Protein AF-0000000068489846 (afdb_homodimer)

Radius of gyration: 24.61 Å; Cα contacts (8 Å, |Δi|>4): 362; chains: 2; bounding box: 77×74×73 Å

InterPro domains:
  IPR007527 Zinc finger, SWIM-type [PF04434] (78-114)
  IPR007527 Zinc finger, SWIM-type [PS50966] (78-116)

Sequence (284 aa):
GVWRHGWRLAGGHAAVCGGGASERDGRGGAGGGAKLKFVFGSSAIQALDLVDRQSITLISSPSGRRVYQVLGSSGKTYTCLASCHYCSCPAFAFSVLRKSDSLLCKHLLAVYLSQVMRTCQQLSVSDKQLTDILLTEKKEEAGVWRHGWRLAGGHAAVCGGGASERDGRGGAGGGAKLKFVFGSSAIQALDLVDRQSITLISSPSGRRVYQVLGSSGKTYTCLASCHYCSCPAFAFSVLRKSDSLLCKHLLAVYLSQVMRTCQQLSVSDKQLTDILLTEKKEEA

Nearest PDB structures (foldseek):
  5wi2-assembly2_B  TM=4.762E-01  e=5.367E+00  Homo sapiens
  7e9u-assembly2_B  TM=6.153E-01  e=6.358E+00  Arabidopsis thaliana
  7e9x-assembly1_A  TM=3.946E-01  e=6.767E+00  Arabidopsis thaliana

Structure (mmCIF, N/CA/C/O backbone):
data_AF-0000000068489846-model_v1
#
loop_
_entity.id
_entity.type
_entity.pdbx_description
1 polymer 'Zinc finger SWIM-type containing 7'
#
loop_
_atom_site.group_PDB
_atom_site.id
_atom_site.type_symbol
_atom_site.label_atom_id
_atom_site.label_alt_id
_atom_site.label_comp_id
_atom_site.label_asym_id
_atom_site.label_entity_id
_atom_site.label_seq_id
_atom_site.pdbx_PDB_ins_code
_atom_site.Cartn_x
_atom_site.Cartn_y
_atom_site.Cartn_z
_atom_site.occupancy
_atom_site.B_iso_or_equiv
_atom_site.auth_seq_id
_atom_site.auth_comp_id
_atom_site.auth_asym_id
_atom_site.auth_atom_id
_atom_site.pdbx_PDB_model_num
ATOM 1 N N . GLY A 1 1 ? -6.148 -20.672 -39.594 1 17.22 1 GLY A N 1
ATOM 2 C CA . GLY A 1 1 ? -5.402 -21.75 -38.969 1 17.22 1 GLY A CA 1
ATOM 3 C C . GLY A 1 1 ? -5.648 -21.875 -37.5 1 17.22 1 GLY A C 1
ATOM 4 O O . GLY A 1 1 ? -6.277 -21 -36.875 1 17.22 1 GLY A O 1
ATOM 5 N N . VAL A 1 2 ? -5 -22.75 -36.562 1 18.42 2 VAL A N 1
ATOM 6 C CA . VAL A 1 2 ? -5.473 -23.547 -35.438 1 18.42 2 VAL A CA 1
ATOM 7 C C . VAL A 1 2 ? -5.68 -22.656 -34.219 1 18.42 2 VAL A C 1
ATOM 9 O O . VAL A 1 2 ? -4.84 -22.625 -33.312 1 18.42 2 VAL A O 1
ATOM 12 N N . TRP A 1 3 ? -6.211 -21.453 -34.219 1 17.41 3 TRP A N 1
ATOM 13 C CA . TRP A 1 3 ? -6.195 -20.422 -33.156 1 17.41 3 TRP A CA 1
ATOM 14 C C . TRP A 1 3 ? -7.062 -20.844 -31.984 1 17.41 3 TRP A C 1
ATOM 16 O O . TRP A 1 3 ? -7.441 -20 -31.156 1 17.41 3 TRP A O 1
ATOM 26 N N . ARG A 1 4 ? -7.914 -22.125 -31.969 1 18.52 4 ARG A N 1
ATOM 27 C CA . ARG A 1 4 ? -9.102 -22.625 -31.266 1 18.52 4 ARG A CA 1
ATOM 28 C C . ARG A 1 4 ? -8.805 -22.875 -29.781 1 18.52 4 ARG A C 1
ATOM 30 O O . ARG A 1 4 ? -9.68 -23.297 -29.031 1 18.52 4 ARG A O 1
ATOM 37 N N . HIS A 1 5 ? -7.672 -23.188 -29.438 1 20.94 5 HIS A N 1
ATOM 38 C CA . HIS A 1 5 ? -7.793 -24.125 -28.328 1 20.94 5 HIS A CA 1
ATOM 39 C C . HIS A 1 5 ? -8.609 -23.531 -27.188 1 20.94 5 HIS A C 1
ATOM 41 O O . HIS A 1 5 ? -8.523 -22.328 -26.922 1 20.94 5 HIS A O 1
ATOM 47 N N . GLY A 1 6 ? -9.711 -24.156 -26.656 1 20.06 6 GLY A N 1
ATOM 48 C CA . GLY A 1 6 ? -10.844 -24.219 -25.734 1 20.06 6 GLY A CA 1
ATOM 49 C C . GLY A 1 6 ? -10.469 -23.938 -24.297 1 20.06 6 GLY A C 1
ATOM 50 O O . GLY A 1 6 ? -9.469 -24.453 -23.797 1 20.06 6 GLY A O 1
ATOM 51 N N . TRP A 1 7 ? -10.93 -22.734 -23.703 1 21.31 7 TRP A N 1
ATOM 52 C CA . TRP A 1 7 ? -10.945 -22.281 -22.312 1 21.31 7 TRP A CA 1
ATOM 53 C C . TRP A 1 7 ? -11.719 -23.266 -21.438 1 21.31 7 TRP A C 1
ATOM 55 O O . TRP A 1 7 ? -12.945 -23.359 -21.531 1 21.31 7 TRP A O 1
ATOM 65 N N . ARG A 1 8 ? -11.648 -24.625 -21.5 1 22.88 8 ARG A N 1
ATOM 66 C CA . ARG A 1 8 ? -12.477 -25.656 -20.891 1 22.88 8 ARG A CA 1
ATOM 67 C C . ARG A 1 8 ? -12.844 -25.281 -19.453 1 22.88 8 ARG A C 1
ATOM 69 O O . ARG A 1 8 ? -14.023 -25.297 -19.094 1 22.88 8 ARG A O 1
ATOM 76 N N . LEU A 1 9 ? -12.938 -26.219 -18.484 1 21.61 9 LEU A N 1
ATOM 77 C CA . LEU A 1 9 ? -13.477 -26.391 -17.141 1 21.61 9 LEU A CA 1
ATOM 78 C C . LEU A 1 9 ? -13.156 -25.188 -16.266 1 21.61 9 LEU A C 1
ATOM 80 O O . LEU A 1 9 ? -12.008 -25.016 -15.852 1 21.61 9 LEU A O 1
ATOM 84 N N . ALA A 1 10 ? -13.805 -24.016 -16.547 1 23.36 10 ALA A N 1
ATOM 85 C CA . ALA A 1 10 ? -14.555 -22.906 -15.977 1 23.36 10 ALA A CA 1
ATOM 86 C C . ALA A 1 10 ? -15.555 -23.391 -14.938 1 23.36 10 ALA A C 1
ATOM 88 O O . ALA A 1 10 ? -16.188 -24.422 -15.117 1 23.36 10 ALA A O 1
ATOM 89 N N . GLY A 1 11 ? -15.477 -22.781 -13.719 1 19.97 11 GLY A N 1
ATOM 90 C CA . GLY A 1 11 ? -16.266 -22.844 -12.5 1 19.97 11 GLY A CA 1
ATOM 91 C C . GLY A 1 11 ? -17.75 -22.781 -12.742 1 19.97 11 GLY A C 1
ATOM 92 O O . GLY A 1 11 ? -18.203 -22.375 -13.82 1 19.97 11 GLY A O 1
ATOM 93 N N . GLY A 1 12 ? -18.625 -23.203 -11.711 1 17.89 12 GLY A N 1
ATOM 94 C CA . GLY A 1 12 ? -19.938 -23.703 -11.344 1 17.89 12 GLY A CA 1
ATOM 95 C C . GLY A 1 12 ? -21.047 -22.672 -11.477 1 17.89 12 GLY A C 1
ATOM 96 O O . GLY A 1 12 ? -20.812 -21.469 -11.266 1 17.89 12 GLY A O 1
ATOM 97 N N . HIS A 1 13 ? -22.219 -22.906 -12.086 1 20.81 13 HIS A N 1
ATOM 98 C CA . HIS A 1 13 ? -23.438 -22.344 -12.656 1 20.81 13 HIS A CA 1
ATOM 99 C C . HIS A 1 13 ? -24.422 -21.938 -11.57 1 20.81 13 HIS A C 1
ATOM 101 O O . HIS A 1 13 ? -25.578 -21.625 -11.867 1 20.81 13 HIS A O 1
ATOM 107 N N . ALA A 1 14 ? -24.203 -21.828 -10.258 1 19.05 14 ALA A N 1
ATOM 108 C CA . ALA A 1 14 ? -25.516 -21.812 -9.609 1 19.05 14 ALA A CA 1
ATOM 109 C C . ALA A 1 14 ? -26.391 -20.703 -10.164 1 19.05 14 ALA A C 1
ATOM 111 O O . ALA A 1 14 ? -25.891 -19.625 -10.516 1 19.05 14 ALA A O 1
ATOM 112 N N . ALA A 1 15 ? -27.703 -20.953 -10.438 1 20.2 15 ALA A N 1
ATOM 113 C CA . ALA A 1 15 ? -28.938 -20.562 -11.117 1 20.2 15 ALA A CA 1
ATOM 114 C C . ALA A 1 15 ? -29.453 -19.234 -10.578 1 20.2 15 ALA A C 1
ATOM 116 O O . ALA A 1 15 ? -29.188 -18.875 -9.43 1 20.2 15 ALA A O 1
ATOM 117 N N . VAL A 1 16 ? -30.203 -18.469 -11.516 1 20.52 16 VAL A N 1
ATOM 118 C CA . VAL A 1 16 ? -30.922 -17.234 -11.82 1 20.52 16 VAL A CA 1
ATOM 119 C C . VAL A 1 16 ? -32.156 -17.125 -10.938 1 20.52 16 VAL A C 1
ATOM 121 O O . VAL A 1 16 ? -32.938 -18.078 -10.82 1 20.52 16 VAL A O 1
ATOM 124 N N . CYS A 1 17 ? -32.25 -16.234 -9.953 1 18.19 17 CYS A N 1
ATOM 125 C CA . CYS A 1 17 ? -33.375 -15.516 -9.375 1 18.19 17 CYS A CA 1
ATOM 126 C C . CYS A 1 17 ? -34.344 -15.062 -10.453 1 18.19 17 CYS A C 1
ATOM 128 O O . CYS A 1 17 ? -33.969 -14.992 -11.633 1 18.19 17 CYS A O 1
ATOM 130 N N . GLY A 1 18 ? -35.75 -15.164 -10.305 1 20.16 18 GLY A N 1
ATOM 131 C CA . GLY A 1 18 ? -37 -14.992 -11.062 1 20.16 18 GLY A CA 1
ATOM 132 C C . GLY A 1 18 ? -37.094 -13.633 -11.727 1 20.16 18 GLY A C 1
ATOM 133 O O . GLY A 1 18 ? -38.094 -12.93 -11.547 1 20.16 18 GLY A O 1
ATOM 134 N N . GLY A 1 19 ? -36.125 -13.078 -12.461 1 19.95 19 GLY A N 1
ATOM 135 C CA . GLY A 1 19 ? -36.5 -11.859 -13.172 1 19.95 19 GLY A CA 1
ATOM 136 C C . GLY A 1 19 ? -37.531 -12.086 -14.258 1 19.95 19 GLY A C 1
ATOM 137 O O . GLY A 1 19 ? -37.656 -13.203 -14.766 1 19.95 19 GLY A O 1
ATOM 138 N N . GLY A 1 20 ? -38.875 -11.562 -14.172 1 20.75 20 GLY A N 1
ATOM 139 C CA . GLY A 1 20 ? -39.844 -11.164 -15.188 1 20.75 20 GLY A CA 1
ATOM 140 C C . GLY A 1 20 ? -39.188 -10.602 -16.438 1 20.75 20 GLY A C 1
ATOM 141 O O . GLY A 1 20 ? -38.062 -10.109 -16.391 1 20.75 20 GLY A O 1
ATOM 142 N N . ALA A 1 21 ? -39.5 -11.062 -17.688 1 23.72 21 ALA A N 1
ATOM 143 C CA . ALA A 1 21 ? -39.031 -11.055 -19.078 1 23.72 21 ALA A CA 1
ATOM 144 C C . ALA A 1 21 ? -39.094 -9.648 -19.656 1 23.72 21 ALA A C 1
ATOM 146 O O . ALA A 1 21 ? -38.938 -9.461 -20.875 1 23.72 21 ALA A O 1
ATOM 147 N N . SER A 1 22 ? -39.25 -8.578 -18.938 1 22.98 22 SER A N 1
ATOM 148 C CA . SER A 1 22 ? -39.562 -7.465 -19.828 1 22.98 22 SER A CA 1
ATOM 149 C C . SER A 1 22 ? -38.531 -7.332 -20.922 1 22.98 22 SER A C 1
ATOM 151 O O . SER A 1 22 ? -37.375 -7.793 -20.766 1 22.98 22 SER A O 1
ATOM 153 N N . GLU A 1 23 ? -38.906 -7.078 -22.328 1 27.48 23 GLU A N 1
ATOM 154 C CA . GLU A 1 23 ? -38.25 -6.871 -23.609 1 27.48 23 GLU A CA 1
ATOM 155 C C . GLU A 1 23 ? -37.094 -5.875 -23.5 1 27.48 23 GLU A C 1
ATOM 157 O O . GLU A 1 23 ? -37.188 -4.762 -24.031 1 27.48 23 GLU A O 1
ATOM 162 N N . ARG A 1 24 ? -36.531 -5.754 -22.375 1 23.8 24 ARG A N 1
ATOM 163 C CA . ARG A 1 24 ? -35.781 -4.516 -22.234 1 23.8 24 ARG A CA 1
ATOM 164 C C . ARG A 1 24 ? -34.594 -4.477 -23.203 1 23.8 24 ARG A C 1
ATOM 166 O O . ARG A 1 24 ? -33.938 -5.496 -23.438 1 23.8 24 ARG A O 1
ATOM 173 N N . ASP A 1 25 ? -34.625 -3.641 -24.219 1 29.09 25 ASP A N 1
ATOM 174 C CA . ASP A 1 25 ? -33.625 -3.143 -25.172 1 29.09 25 ASP A CA 1
ATOM 175 C C . ASP A 1 25 ? -32.281 -2.92 -24.5 1 29.09 25 ASP A C 1
ATOM 177 O O . ASP A 1 25 ? -32.125 -1.97 -23.734 1 29.09 25 ASP A O 1
ATOM 181 N N . GLY A 1 26 ? -31.859 -3.754 -23.719 1 25.83 26 GLY A N 1
ATOM 182 C CA . GLY A 1 26 ? -30.844 -3.59 -22.688 1 25.83 26 GLY A CA 1
ATOM 183 C C . GLY A 1 26 ? -29.484 -3.219 -23.234 1 25.83 26 GLY A C 1
ATOM 184 O O . GLY A 1 26 ? -28.844 -4.027 -23.906 1 25.83 26 GLY A O 1
ATOM 185 N N . ARG A 1 27 ? -29.328 -1.894 -23.641 1 27.34 27 ARG A N 1
ATOM 186 C CA . ARG A 1 27 ? -28.078 -1.271 -24.078 1 27.34 27 ARG A CA 1
ATOM 187 C C . ARG A 1 27 ? -26.922 -1.698 -23.172 1 27.34 27 ARG A C 1
ATOM 189 O O . ARG A 1 27 ? -27 -1.586 -21.953 1 27.34 27 ARG A O 1
ATOM 196 N N . GLY A 1 28 ? -26.344 -2.801 -23.406 1 29.56 28 GLY A N 1
ATOM 197 C CA . GLY A 1 28 ? -25.125 -3.365 -22.828 1 29.56 28 GLY A CA 1
ATOM 198 C C . GLY A 1 28 ? -24.062 -2.324 -22.531 1 29.56 28 GLY A C 1
ATOM 199 O O . GLY A 1 28 ? -23.516 -1.725 -23.453 1 29.56 28 GLY A O 1
ATOM 200 N N . GLY A 1 29 ? -24.422 -1.393 -21.672 1 29.42 29 GLY A N 1
ATOM 201 C CA . GLY A 1 29 ? -23.422 -0.407 -21.266 1 29.42 29 GLY A CA 1
ATOM 202 C C . GLY A 1 29 ? -22.047 -1.003 -21.047 1 29.42 29 GLY A C 1
ATOM 203 O O . GLY A 1 29 ? -21.891 -1.945 -20.266 1 29.42 29 GLY A O 1
ATOM 204 N N . ALA A 1 30 ? -21.297 -1.218 -22.109 1 33.19 30 ALA A N 1
ATOM 205 C CA . ALA A 1 30 ? -19.844 -1.375 -22.141 1 33.19 30 ALA A CA 1
ATOM 206 C C . ALA A 1 30 ? -19.188 -0.604 -21 1 33.19 30 ALA A C 1
ATOM 208 O O . ALA A 1 30 ? -19.219 0.629 -20.984 1 33.19 30 ALA A O 1
ATOM 209 N N . GLY A 1 31 ? -19.609 -0.748 -19.828 1 33.59 31 GLY A N 1
ATOM 210 C CA . GLY A 1 31 ? -18.859 -0.125 -18.75 1 33.59 31 GLY A CA 1
ATOM 211 C C . GLY A 1 31 ? -17.375 -0.033 -19.031 1 33.59 31 GLY A C 1
ATOM 212 O O . GLY A 1 31 ? -16.734 -1.032 -19.359 1 33.59 31 GLY A O 1
ATOM 213 N N . GLY A 1 32 ? -16.938 0.963 -19.75 1 32.56 32 GLY A N 1
ATOM 214 C CA . GLY A 1 32 ? -15.594 1.456 -19.984 1 32.56 32 GLY A CA 1
ATOM 215 C C . GLY A 1 32 ? -14.641 1.183 -18.844 1 32.56 32 GLY A C 1
ATOM 216 O O . GLY A 1 32 ? -14.945 1.511 -17.688 1 32.56 32 GLY A O 1
ATOM 217 N N . GLY A 1 33 ? -14.211 0.024 -18.672 1 35.09 33 GLY A N 1
ATOM 218 C CA . GLY A 1 33 ? -12.984 -0.175 -17.906 1 35.09 33 GLY A CA 1
ATOM 219 C C . GLY A 1 33 ? -12.086 1.051 -17.891 1 35.09 33 GLY A C 1
ATOM 220 O O . GLY A 1 33 ? -11.32 1.281 -18.828 1 35.09 33 GLY A O 1
ATOM 221 N N . ALA A 1 34 ? -12.57 2.24 -17.547 1 34.22 34 ALA A N 1
ATOM 222 C CA . ALA A 1 34 ? -11.797 3.455 -17.297 1 34.22 34 ALA A CA 1
ATOM 223 C C . ALA A 1 34 ? -10.352 3.121 -16.969 1 34.22 34 ALA A C 1
ATOM 225 O O . ALA A 1 34 ? -10.078 2.178 -16.219 1 34.22 34 ALA A O 1
ATOM 226 N N . LYS A 1 35 ? -9.43 3.211 -17.938 1 36.22 35 LYS A N 1
ATOM 227 C CA . LYS A 1 35 ? -7.969 3.287 -17.953 1 36.22 35 LYS A CA 1
ATOM 228 C C . LYS A 1 35 ? -7.438 3.91 -16.656 1 36.22 35 LYS A C 1
ATOM 230 O O . LYS A 1 35 ? -7.516 5.125 -16.469 1 36.22 35 LYS A O 1
ATOM 235 N N . LEU A 1 36 ? -7.734 3.535 -15.625 1 41.5 36 LEU A N 1
ATOM 236 C CA . LEU A 1 36 ? -7 3.814 -14.398 1 41.5 36 LEU A CA 1
ATOM 237 C C . LEU A 1 36 ? -5.516 4.012 -14.68 1 41.5 36 LEU A C 1
ATOM 239 O O . LEU A 1 36 ? -4.727 4.242 -13.766 1 41.5 36 LEU A O 1
ATOM 243 N N . LYS A 1 37 ? -5.047 3.637 -15.883 1 46.47 37 LYS A N 1
ATOM 244 C CA . LYS A 1 37 ? -3.646 3.627 -16.297 1 46.47 37 LYS A CA 1
ATOM 245 C C . LYS A 1 37 ? -2.975 4.965 -16 1 46.47 37 LYS A C 1
ATOM 247 O O . LYS A 1 37 ? -1.829 5 -15.547 1 46.47 37 LYS A O 1
ATOM 252 N N . PHE A 1 38 ? -3.598 6.043 -16.781 1 44.75 38 PHE A N 1
ATOM 253 C CA . PHE A 1 38 ? -2.893 7.289 -17.078 1 44.75 38 PHE A CA 1
ATOM 254 C C . PHE A 1 38 ? -2.623 8.062 -15.789 1 44.75 38 PHE A C 1
ATOM 256 O O . PHE A 1 38 ? -1.545 8.633 -15.617 1 44.75 38 PHE A O 1
ATOM 263 N N . VAL A 1 39 ? -3.686 8.195 -14.938 1 50.56 39 VAL A N 1
ATOM 264 C CA . VAL A 1 39 ? -3.727 9.258 -13.945 1 50.56 39 VAL A CA 1
ATOM 265 C C . VAL A 1 39 ? -2.805 8.906 -12.773 1 50.56 39 VAL A C 1
ATOM 267 O O . VAL A 1 39 ? -2.25 9.797 -12.125 1 50.56 39 VAL A O 1
ATOM 270 N N . PHE A 1 40 ? -2.408 7.531 -12.734 1 60.59 40 PHE A N 1
ATOM 271 C CA . PHE A 1 40 ? -1.737 7.168 -11.492 1 60.59 40 PHE A CA 1
ATOM 272 C C . PHE A 1 40 ? -0.253 7.508 -11.562 1 60.59 40 PHE A C 1
ATOM 274 O O . PHE A 1 40 ? 0.371 7.785 -10.531 1 60.59 40 PHE A O 1
ATOM 281 N N . GLY A 1 41 ? 0.154 7.863 -12.836 1 74.56 41 GLY A N 1
ATOM 282 C CA . GLY A 1 41 ? 1.595 8.047 -12.898 1 74.56 41 GLY A CA 1
ATOM 283 C C . GLY A 1 41 ? 2.062 9.328 -12.234 1 74.56 41 GLY A C 1
ATOM 284 O O . GLY A 1 41 ? 3.006 9.312 -11.438 1 74.56 41 GLY A O 1
ATOM 285 N N . SER A 1 42 ? 1.36 10.477 -12.641 1 82.94 42 SER A N 1
ATOM 286 C CA . SER A 1 42 ? 1.804 11.742 -12.07 1 82.94 42 SER A CA 1
ATOM 287 C C . SER A 1 42 ? 1.563 11.789 -10.562 1 82.94 42 SER A C 1
ATOM 289 O O . SER A 1 42 ? 2.445 12.188 -9.805 1 82.94 42 SER A O 1
ATOM 291 N N . SER A 1 43 ? 0.371 11.359 -10.156 1 88.75 43 SER A N 1
ATOM 292 C CA . SER A 1 43 ? 0.068 11.32 -8.727 1 88.75 43 SER A CA 1
ATOM 293 C C . SER A 1 43 ? 1.027 10.406 -7.98 1 88.75 43 SER A C 1
ATOM 295 O O . SER A 1 43 ? 1.416 10.695 -6.848 1 88.75 43 SER A O 1
ATOM 297 N N . ALA A 1 44 ? 1.474 9.391 -8.703 1 89.81 44 ALA A N 1
ATOM 298 C CA . ALA A 1 44 ? 2.383 8.43 -8.078 1 89.81 44 ALA A CA 1
ATOM 299 C C . ALA A 1 44 ? 3.756 9.055 -7.84 1 89.81 44 ALA A C 1
ATOM 301 O O . ALA A 1 44 ? 4.34 8.898 -6.766 1 89.81 44 ALA A O 1
ATOM 302 N N . ILE A 1 45 ? 4.23 9.75 -8.828 1 89.38 45 ILE A N 1
ATOM 303 C CA . ILE A 1 45 ? 5.523 10.414 -8.711 1 89.38 45 ILE A CA 1
ATOM 304 C C . ILE A 1 45 ? 5.477 11.445 -7.586 1 89.38 45 ILE A C 1
ATOM 306 O O . ILE A 1 45 ? 6.395 11.516 -6.762 1 89.38 45 ILE A O 1
ATOM 310 N N . GLN A 1 46 ? 4.441 12.234 -7.574 1 92.62 46 GLN A N 1
ATOM 311 C CA . GLN A 1 46 ? 4.293 13.242 -6.531 1 92.62 46 GLN A CA 1
ATOM 312 C C . GLN A 1 46 ? 4.16 12.602 -5.156 1 92.62 46 GLN A C 1
ATOM 314 O O . GLN A 1 46 ? 4.73 13.094 -4.176 1 92.62 46 GLN A O 1
ATOM 319 N N . ALA A 1 47 ? 3.391 11.523 -5.062 1 94.31 47 ALA A 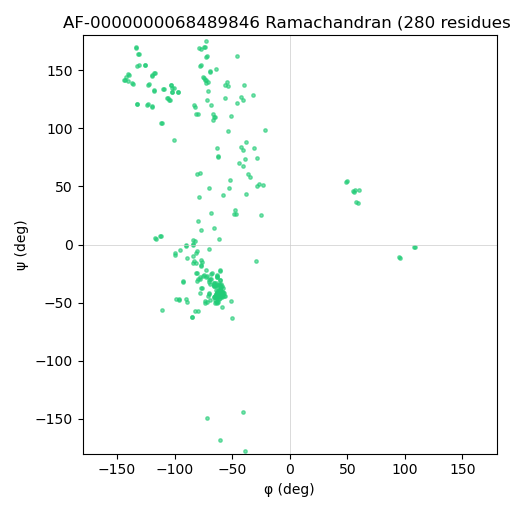N 1
ATOM 320 C CA . ALA A 1 47 ? 3.238 10.805 -3.797 1 94.31 47 ALA A CA 1
ATOM 321 C C . ALA A 1 47 ? 4.578 10.258 -3.314 1 94.31 47 ALA A C 1
ATOM 323 O O . ALA A 1 47 ? 4.906 10.352 -2.129 1 94.31 47 ALA A O 1
ATOM 324 N N . LEU A 1 48 ? 5.328 9.719 -4.246 1 92.44 48 LEU A N 1
ATOM 325 C CA . LEU A 1 48 ? 6.641 9.188 -3.883 1 92.44 48 LEU A CA 1
ATOM 326 C C . LEU A 1 48 ? 7.555 10.297 -3.381 1 92.44 48 LEU A C 1
ATOM 328 O O . LEU A 1 48 ? 8.344 10.086 -2.453 1 92.44 48 LEU A O 1
ATOM 332 N N . ASP A 1 49 ? 7.52 11.438 -4.008 1 92.81 49 ASP A N 1
ATOM 333 C CA . ASP A 1 49 ? 8.289 12.586 -3.541 1 92.81 49 ASP A CA 1
ATOM 334 C C . ASP A 1 49 ? 7.938 12.93 -2.096 1 92.81 49 ASP A C 1
ATOM 336 O O . ASP A 1 49 ? 8.82 13.211 -1.284 1 92.81 49 ASP A O 1
ATOM 340 N N . LEU A 1 50 ? 6.656 12.938 -1.77 1 94.94 50 LEU A N 1
ATOM 341 C CA . LEU A 1 50 ? 6.215 13.203 -0.405 1 94.94 50 LEU A CA 1
ATOM 342 C C . LEU A 1 50 ? 6.812 12.195 0.566 1 94.94 50 LEU A C 1
ATOM 344 O O . LEU A 1 50 ? 7.234 12.555 1.668 1 94.94 50 LEU A O 1
ATOM 348 N N . VAL A 1 51 ? 6.867 10.945 0.195 1 94.31 51 VAL A N 1
ATOM 349 C CA . VAL A 1 51 ? 7.426 9.883 1.026 1 94.31 51 VAL A CA 1
ATOM 350 C C . VAL A 1 51 ? 8.922 10.117 1.226 1 94.31 51 VAL A C 1
ATOM 352 O O . VAL A 1 51 ? 9.422 10.031 2.348 1 94.31 51 VAL A O 1
ATOM 355 N N . ASP A 1 52 ? 9.555 10.461 0.144 1 90.44 52 ASP A N 1
ATOM 356 C CA . ASP A 1 52 ? 11 10.656 0.181 1 90.44 52 ASP A CA 1
ATOM 357 C C . ASP A 1 52 ? 11.375 11.82 1.096 1 90.44 52 ASP A C 1
ATOM 359 O O . ASP A 1 52 ? 12.414 11.781 1.757 1 90.44 52 ASP A O 1
ATOM 363 N N . ARG A 1 53 ? 10.531 12.75 1.108 1 93.25 53 ARG A N 1
ATOM 364 C CA . ARG A 1 53 ? 10.781 13.938 1.918 1 93.25 53 ARG A CA 1
ATOM 365 C C . ARG A 1 53 ? 10.352 13.719 3.363 1 93.25 53 ARG A C 1
ATOM 367 O O . ARG A 1 53 ? 10.383 14.641 4.176 1 93.25 53 ARG A O 1
ATOM 374 N N . GLN A 1 54 ? 9.922 12.539 3.656 1 94.44 54 GLN A N 1
ATOM 375 C CA . GLN A 1 54 ? 9.469 12.195 5 1 94.44 54 GLN A CA 1
ATOM 376 C C . GLN A 1 54 ? 8.375 13.148 5.477 1 94.44 54 GLN A C 1
ATOM 378 O O . GLN A 1 54 ? 8.398 13.609 6.621 1 94.44 54 GLN A O 1
ATOM 383 N N . SER A 1 55 ? 7.398 13.406 4.582 1 97.25 55 SER A N 1
ATOM 384 C CA . SER A 1 55 ? 6.359 14.406 4.824 1 97.25 55 SER A CA 1
ATOM 385 C C . SER A 1 55 ? 5.152 13.789 5.52 1 97.25 55 SER A C 1
ATOM 387 O O . SER A 1 55 ? 4.16 14.469 5.777 1 97.25 55 SER A O 1
ATOM 389 N N . ILE A 1 56 ? 5.109 12.547 5.797 1 98 56 ILE A N 1
ATOM 390 C CA . ILE A 1 56 ? 3.949 11.852 6.336 1 98 56 ILE A CA 1
ATOM 391 C C . ILE A 1 56 ? 4.172 11.547 7.816 1 98 56 ILE A C 1
ATOM 393 O O . ILE A 1 56 ? 5.195 10.961 8.188 1 98 56 ILE A O 1
ATOM 397 N N . THR A 1 57 ? 3.227 11.961 8.648 1 98.31 57 THR A N 1
ATOM 398 C CA . THR A 1 57 ? 3.283 11.703 10.086 1 98.31 57 THR A CA 1
ATOM 399 C C . THR A 1 57 ? 2.033 10.969 10.555 1 98.31 57 THR A C 1
ATOM 401 O O . THR A 1 57 ? 0.911 11.414 10.305 1 98.31 57 THR A O 1
ATOM 404 N N . LEU A 1 58 ? 2.242 9.852 11.086 1 98.5 58 LEU A N 1
ATOM 405 C CA . LEU A 1 58 ? 1.169 9.133 11.766 1 98.5 58 LEU A CA 1
ATOM 406 C C . LEU A 1 58 ? 0.997 9.641 13.188 1 98.5 58 LEU A C 1
ATOM 408 O O . LEU A 1 58 ? 1.932 9.578 13.992 1 98.5 58 LEU A O 1
ATOM 412 N N . ILE A 1 59 ? -0.167 10.172 13.5 1 98.31 59 ILE A N 1
ATOM 413 C CA . ILE A 1 59 ? -0.495 10.664 14.836 1 98.31 59 ILE A CA 1
ATOM 414 C C . ILE A 1 59 ? -1.405 9.664 15.547 1 98.31 59 ILE A C 1
ATOM 416 O O . ILE A 1 59 ? -2.461 9.297 15.023 1 98.31 59 ILE A O 1
ATOM 420 N N . SER A 1 60 ? -0.955 9.258 16.672 1 98.31 60 SER A N 1
ATOM 421 C CA . SER A 1 60 ? -1.711 8.266 17.422 1 98.31 60 SER A CA 1
ATOM 422 C C . SER A 1 60 ? -2.002 8.75 18.844 1 98.31 60 SER A C 1
ATOM 424 O O . SER A 1 60 ? -1.299 9.617 19.359 1 98.31 60 SER A O 1
ATOM 426 N N . SER A 1 61 ? -3.043 8.242 19.422 1 98.38 61 SER A N 1
ATOM 427 C CA . SER A 1 61 ? -3.43 8.586 20.781 1 98.38 61 SER A CA 1
ATOM 428 C C . SER A 1 61 ? -3.717 7.336 21.609 1 98.38 61 SER A C 1
ATOM 430 O O . SER A 1 61 ? -3.871 6.242 21.047 1 98.38 61 SER A O 1
ATOM 432 N N . PRO A 1 62 ? -3.766 7.453 22.969 1 98 62 PRO A N 1
ATOM 433 C CA . PRO A 1 62 ? -3.959 6.305 23.859 1 98 62 PRO A CA 1
ATOM 434 C C . PRO A 1 62 ? -5.277 5.574 23.609 1 98 62 PRO A C 1
ATOM 436 O O . PRO A 1 62 ? -5.379 4.371 23.844 1 98 62 PRO A O 1
ATOM 439 N N . SER A 1 63 ? -6.219 6.184 23.031 1 97.56 63 SER A N 1
ATOM 440 C CA . SER A 1 63 ? -7.5 5.547 22.75 1 97.56 63 SER A CA 1
ATOM 441 C C . SER A 1 63 ? -7.406 4.621 21.547 1 97.56 63 SER A C 1
ATOM 443 O O . SER A 1 63 ? -8.336 3.867 21.266 1 97.56 63 SER A O 1
ATOM 445 N N . GLY A 1 64 ? -6.453 4.754 20.781 1 96.5 64 GLY A N 1
ATOM 446 C CA . GLY A 1 64 ? -6.289 3.879 19.625 1 96.5 64 GLY A CA 1
ATOM 447 C C . GLY A 1 64 ? -6.578 4.566 18.312 1 96.5 64 GLY A C 1
ATOM 448 O O . GLY A 1 64 ? -6.426 3.967 17.25 1 96.5 64 GLY A O 1
ATOM 449 N N . ARG A 1 65 ? -6.984 5.887 18.484 1 95.75 65 ARG A N 1
ATOM 450 C CA . ARG A 1 65 ? -7.242 6.641 17.25 1 95.75 65 ARG A CA 1
ATOM 451 C C . ARG A 1 65 ? -5.941 7.004 16.547 1 95.75 65 ARG A C 1
ATOM 453 O O . ARG A 1 65 ? -4.934 7.293 17.203 1 95.75 65 ARG A O 1
ATOM 460 N N . ARG A 1 66 ? -6.012 6.926 15.18 1 96.75 66 ARG A N 1
ATOM 461 C CA . ARG A 1 66 ? -4.844 7.254 14.375 1 96.75 66 ARG A CA 1
ATOM 462 C C . ARG A 1 66 ? -5.227 8.125 13.18 1 96.75 66 ARG A C 1
ATOM 464 O O . ARG A 1 66 ? -6.277 7.914 12.57 1 96.75 66 ARG A O 1
ATOM 471 N N . VAL A 1 67 ? -4.371 9.109 12.961 1 97.44 67 VAL A N 1
ATOM 472 C CA . VAL A 1 67 ? -4.57 9.969 11.805 1 97.44 67 VAL A CA 1
ATOM 473 C C . VAL A 1 67 ? -3.221 10.281 11.156 1 97.44 67 VAL A C 1
ATOM 475 O O . VAL A 1 67 ? -2.193 10.32 11.836 1 97.44 67 VAL A O 1
ATOM 478 N N . TYR A 1 68 ? -3.242 10.406 9.844 1 98.19 68 TYR A N 1
ATOM 479 C CA . TYR A 1 68 ? -2.031 10.812 9.133 1 98.19 68 TYR A CA 1
ATOM 480 C C . TYR A 1 68 ? -2.082 12.289 8.766 1 98.19 68 TYR A C 1
ATOM 482 O O . TYR A 1 68 ? -3.125 12.789 8.344 1 98.19 68 TYR A O 1
ATOM 490 N N . GLN A 1 69 ? -0.987 12.891 9.016 1 97.94 69 GLN A N 1
ATOM 491 C CA . GLN A 1 69 ? -0.787 14.234 8.469 1 97.94 69 GLN A CA 1
ATOM 492 C C . GLN A 1 69 ? 0.265 14.227 7.367 1 97.94 69 GLN A C 1
ATOM 494 O O . GLN A 1 69 ? 1.325 13.617 7.512 1 97.94 69 GLN A O 1
ATOM 499 N N . VAL A 1 70 ? -0.126 14.93 6.281 1 98.12 70 VAL A N 1
ATOM 500 C CA . VAL A 1 70 ? 0.785 15.016 5.145 1 98.12 70 VAL A CA 1
ATOM 501 C C . VAL A 1 70 ? 1.132 16.484 4.875 1 98.12 70 VAL A C 1
ATOM 503 O O . VAL A 1 70 ? 0.248 17.297 4.594 1 98.12 70 VAL A O 1
ATOM 506 N N . LEU A 1 71 ? 2.434 16.766 5 1 97.62 71 LEU A N 1
ATOM 507 C CA . LEU A 1 71 ? 2.889 18.109 4.637 1 97.62 71 LEU A CA 1
ATOM 508 C C . LEU A 1 71 ? 3.043 18.234 3.125 1 97.62 71 LEU A C 1
ATOM 510 O O . LEU A 1 71 ? 3.941 17.641 2.535 1 97.62 71 LEU A O 1
ATOM 514 N N . GLY A 1 72 ? 2.193 19.047 2.537 1 95.25 72 GLY A N 1
ATOM 515 C CA . GLY A 1 72 ? 2.248 19.266 1.101 1 95.25 72 GLY A CA 1
ATOM 516 C C . GLY A 1 72 ? 3.412 20.141 0.674 1 95.25 72 GLY A C 1
ATOM 517 O O . GLY A 1 72 ? 4.082 20.75 1.514 1 95.25 72 GLY A O 1
ATOM 518 N N . SER A 1 73 ? 3.588 20.172 -0.639 1 89 73 SER A N 1
ATOM 519 C CA . SER A 1 73 ? 4.699 20.938 -1.193 1 89 73 SER A CA 1
ATOM 520 C C . SER A 1 73 ? 4.488 22.438 -0.99 1 89 73 SER A C 1
ATOM 522 O O . SER A 1 73 ? 5.453 23.203 -0.949 1 89 73 SER A O 1
ATOM 524 N N . SER A 1 74 ? 3.242 22.891 -0.861 1 89 74 SER A N 1
ATOM 525 C CA . SER A 1 74 ? 2.936 24.297 -0.65 1 89 74 SER A CA 1
ATOM 526 C C . SER A 1 74 ? 3.127 24.688 0.81 1 89 74 SER A C 1
ATOM 528 O O . SER A 1 74 ? 3.008 25.859 1.161 1 89 74 SER A O 1
ATOM 530 N N . GLY A 1 75 ? 3.396 23.75 1.624 1 92.56 75 GLY A N 1
ATOM 531 C CA . GLY A 1 75 ? 3.504 24.031 3.047 1 92.56 75 GLY A CA 1
ATOM 532 C C . GLY A 1 75 ? 2.217 23.781 3.807 1 92.56 75 GLY A C 1
ATOM 533 O O . GLY A 1 75 ? 2.205 23.781 5.039 1 92.56 75 GLY A O 1
ATOM 534 N N . LYS A 1 76 ? 1.178 23.578 3.059 1 94.88 76 LYS A N 1
ATOM 535 C CA . LYS A 1 76 ? -0.092 23.25 3.693 1 94.88 76 LYS A CA 1
ATOM 536 C C . LYS A 1 76 ? -0.093 21.797 4.18 1 94.88 76 LYS A C 1
ATOM 538 O O . LYS A 1 76 ? 0.435 20.906 3.51 1 94.88 76 LYS A O 1
ATOM 543 N N . THR A 1 77 ? -0.735 21.578 5.32 1 96.31 77 THR A N 1
ATOM 544 C CA . THR A 1 77 ? -0.836 20.25 5.891 1 96.31 77 THR A CA 1
ATOM 545 C C . THR A 1 77 ? -2.223 19.656 5.645 1 96.31 77 THR A C 1
ATOM 547 O O . THR A 1 77 ? -3.232 20.344 5.801 1 96.31 77 THR A O 1
ATOM 550 N N . TYR A 1 78 ? -2.207 18.391 5.277 1 96.44 78 TYR A N 1
ATOM 551 C CA . TYR A 1 78 ? -3.467 17.703 5.027 1 96.44 78 TYR A CA 1
ATOM 552 C C . TYR A 1 78 ? -3.635 16.516 5.969 1 96.44 78 TYR A C 1
ATOM 554 O O . TYR A 1 78 ? -2.66 15.852 6.316 1 96.44 78 TYR A O 1
ATOM 562 N N . THR A 1 79 ? -4.863 16.25 6.359 1 97.25 79 THR A N 1
ATOM 563 C CA . THR A 1 79 ? -5.191 15.133 7.238 1 97.25 79 THR A CA 1
ATOM 564 C C . THR A 1 79 ? -5.781 13.977 6.441 1 97.25 79 THR A C 1
ATOM 566 O O . THR A 1 79 ? -6.68 14.172 5.621 1 97.25 79 THR A O 1
ATOM 569 N N . CYS A 1 80 ? -5.266 12.758 6.66 1 97.31 80 CYS A N 1
ATOM 570 C CA . CYS A 1 80 ? -5.762 11.555 6.004 1 97.31 80 CYS A CA 1
ATOM 571 C C . CYS A 1 80 ? -6.191 10.516 7.035 1 97.31 80 CYS A C 1
ATOM 573 O O . CYS A 1 80 ? -5.543 10.352 8.07 1 97.31 80 CYS A O 1
ATOM 575 N N . LEU A 1 81 ? -7.293 9.922 6.75 1 96 81 LEU A N 1
ATOM 576 C CA . LEU A 1 81 ? -7.762 8.75 7.484 1 96 81 LEU A CA 1
ATOM 577 C C . LEU A 1 81 ? -7.715 7.504 6.609 1 96 81 LEU A C 1
ATOM 579 O O . LEU A 1 81 ? -8.57 7.32 5.734 1 96 81 LEU A O 1
ATOM 583 N N . ALA A 1 82 ? -6.715 6.641 6.844 1 94.5 82 ALA A N 1
ATOM 584 C CA . ALA A 1 82 ? -6.48 5.477 5.988 1 94.5 82 ALA A CA 1
ATOM 585 C C . ALA A 1 82 ? -7.637 4.484 6.082 1 94.5 82 ALA A C 1
ATOM 587 O O . ALA A 1 82 ? -7.98 3.832 5.094 1 94.5 82 ALA A O 1
ATOM 588 N N . SER A 1 83 ? -8.266 4.348 7.273 1 90.44 83 SER A N 1
ATOM 589 C CA . SER A 1 83 ? -9.352 3.391 7.469 1 90.44 83 SER A CA 1
ATOM 590 C C . SER A 1 83 ? -10.555 3.727 6.59 1 90.44 83 SER A C 1
ATOM 592 O O . SER A 1 83 ? -11.273 2.828 6.145 1 90.44 83 SER A O 1
ATOM 594 N N . CYS A 1 84 ? -10.773 5.012 6.23 1 91 84 CYS A N 1
ATOM 595 C CA . CYS A 1 84 ? -11.914 5.445 5.441 1 91 84 CYS A CA 1
ATOM 596 C C . CYS A 1 84 ? -11.477 5.938 4.066 1 91 84 CYS A C 1
ATOM 598 O O . CYS A 1 84 ? -12.305 6.352 3.254 1 91 84 CYS A O 1
ATOM 600 N N . HIS A 1 85 ? -10.273 5.746 3.812 1 93.38 85 HIS A N 1
ATOM 601 C CA . HIS A 1 85 ? -9.742 6.262 2.557 1 93.38 85 HIS A CA 1
ATOM 602 C C . HIS A 1 85 ? -10.109 7.727 2.361 1 93.38 85 HIS A C 1
ATOM 604 O O . HIS A 1 85 ? -10.609 8.109 1.301 1 93.38 85 HIS A O 1
ATOM 610 N N . TYR A 1 86 ? -9.812 8.656 3.293 1 94.94 86 TYR A N 1
ATOM 611 C CA . TYR A 1 86 ? -10.172 10.062 3.277 1 94.94 86 TYR A CA 1
ATOM 612 C C . TYR A 1 86 ? -8.93 10.945 3.254 1 94.94 86 TYR A C 1
ATOM 614 O O . TYR A 1 86 ? -7.922 10.633 3.895 1 94.94 86 TYR A O 1
ATOM 622 N N . CYS A 1 87 ? -9.055 12 2.637 1 96.56 87 CYS A N 1
ATOM 623 C CA . CYS A 1 87 ? -8.062 13.07 2.631 1 96.56 87 CYS A CA 1
ATOM 624 C C . CYS A 1 87 ? -8.734 14.438 2.613 1 96.56 87 CYS A C 1
ATOM 626 O O . CYS A 1 87 ? -9.727 14.641 1.904 1 96.56 87 CYS A O 1
ATOM 628 N N . SER A 1 88 ? -8.18 15.414 3.34 1 95.94 88 SER A N 1
ATOM 629 C CA . SER A 1 88 ? -8.797 16.734 3.469 1 95.94 88 SER A CA 1
ATOM 630 C C . SER A 1 88 ? -8.422 17.625 2.293 1 95.94 88 SER A C 1
ATOM 632 O O . SER A 1 88 ? -8.852 18.781 2.229 1 95.94 88 SER A O 1
ATOM 634 N N . CYS A 1 89 ? -7.633 17.141 1.327 1 95.88 89 CYS A N 1
ATOM 635 C CA . CYS A 1 89 ? -7.145 18.016 0.27 1 95.88 89 CYS A CA 1
ATOM 636 C C . CYS A 1 89 ? -8.227 18.281 -0.768 1 95.88 89 CYS A C 1
ATOM 638 O O . CYS A 1 89 ? -9.148 17.469 -0.925 1 95.88 89 CYS A O 1
ATOM 640 N N . PRO A 1 90 ? -8.133 19.453 -1.457 1 94.88 90 PRO A N 1
ATOM 641 C CA . PRO A 1 90 ? -9.117 19.781 -2.49 1 94.88 90 PRO A CA 1
ATOM 642 C C . PRO A 1 90 ? -9.172 18.75 -3.611 1 94.88 90 PRO A C 1
ATOM 644 O O . PRO A 1 90 ? -10.242 18.469 -4.156 1 94.88 90 PRO A O 1
ATOM 647 N N . ALA A 1 91 ? -8.07 18.172 -3.988 1 94.12 91 ALA A N 1
ATOM 648 C CA . ALA A 1 91 ? -8.055 17.188 -5.059 1 94.12 91 ALA A CA 1
ATOM 649 C C . ALA A 1 91 ? -8.906 15.969 -4.695 1 94.12 91 ALA A C 1
ATOM 651 O O . ALA A 1 91 ? -9.57 15.391 -5.559 1 94.12 91 ALA A O 1
ATOM 652 N N . PHE A 1 92 ? -8.906 15.625 -3.453 1 94.75 92 PHE A N 1
ATOM 653 C CA . PHE A 1 92 ? -9.734 14.516 -3.016 1 94.75 92 PHE A CA 1
ATOM 654 C C . PHE A 1 92 ? -11.211 14.836 -3.205 1 94.75 92 PHE A C 1
ATOM 656 O O . PHE A 1 92 ? -11.961 14.031 -3.768 1 94.75 92 PHE A O 1
ATOM 663 N N . ALA A 1 93 ? -11.562 15.961 -2.734 1 95 93 ALA A N 1
ATOM 664 C CA . ALA A 1 93 ? -12.961 16.375 -2.854 1 95 93 ALA A CA 1
ATOM 665 C C . ALA A 1 93 ? -13.383 16.469 -4.316 1 95 93 ALA A C 1
ATOM 667 O O . ALA A 1 93 ? -14.477 16.031 -4.684 1 95 93 ALA A O 1
ATOM 668 N N . PHE A 1 94 ? -12.531 16.938 -5.066 1 94.69 94 PHE A N 1
ATOM 669 C CA . PHE A 1 94 ? -12.867 17.188 -6.465 1 94.69 94 PHE A CA 1
ATOM 670 C C . PHE A 1 94 ? -12.688 15.93 -7.305 1 94.69 94 PHE A C 1
ATOM 672 O O . PHE A 1 94 ? -13.664 15.375 -7.82 1 94.69 94 PHE A O 1
ATOM 679 N N . SER A 1 95 ? -11.422 15.383 -7.402 1 90.19 95 SER A N 1
ATOM 680 C CA . SER A 1 95 ? -11.07 14.328 -8.352 1 90.19 95 SER A CA 1
ATOM 681 C C . SER A 1 95 ? -11.562 12.969 -7.871 1 90.19 95 SER A C 1
ATOM 683 O O . SER A 1 95 ? -11.875 12.094 -8.68 1 90.19 95 SER A O 1
ATOM 685 N N . VAL A 1 96 ? -11.688 12.766 -6.547 1 89.75 96 VAL A N 1
ATOM 686 C CA . VAL A 1 96 ? -12.039 11.461 -6.004 1 89.75 96 VAL A CA 1
ATOM 687 C C . VAL A 1 96 ? -13.539 11.398 -5.738 1 89.75 96 VAL A C 1
ATOM 689 O O . VAL A 1 96 ? -14.227 10.484 -6.207 1 89.75 96 VAL A O 1
ATOM 692 N N . LEU A 1 97 ? -14.031 12.406 -5.109 1 91.56 97 LEU A N 1
ATOM 693 C CA . LEU A 1 97 ? -15.414 12.297 -4.664 1 91.56 97 LEU A CA 1
ATOM 694 C C . LEU A 1 97 ? -16.375 12.812 -5.73 1 91.56 97 LEU A C 1
ATOM 696 O O . LEU A 1 97 ? -17.344 12.141 -6.078 1 91.56 97 LEU A O 1
ATOM 700 N N . ARG A 1 98 ? -16.078 13.945 -6.277 1 93.56 98 ARG A N 1
ATOM 701 C CA . ARG A 1 98 ? -17.047 14.57 -7.176 1 93.56 98 ARG A CA 1
ATOM 702 C C . ARG A 1 98 ? -16.953 13.977 -8.578 1 93.56 98 ARG A C 1
ATOM 704 O O . ARG A 1 98 ? -17.953 13.477 -9.117 1 93.56 98 ARG A O 1
ATOM 711 N N . LYS A 1 99 ? -15.781 14.023 -9.219 1 91.94 99 LYS A N 1
ATOM 712 C CA . LYS A 1 99 ? -15.594 13.578 -10.602 1 91.94 99 LYS A CA 1
ATOM 713 C C . LYS A 1 99 ? -15.461 12.055 -10.672 1 91.94 99 LYS A C 1
ATOM 715 O O . LYS A 1 99 ? -15.758 11.453 -11.703 1 91.94 99 LYS A O 1
ATOM 720 N N . SER A 1 100 ? -14.914 11.445 -9.586 1 88 100 SER A N 1
ATOM 721 C CA . SER A 1 100 ? -14.695 10 -9.508 1 88 100 SER A CA 1
ATOM 722 C C . SER A 1 100 ? -13.805 9.516 -10.648 1 88 100 SER A C 1
ATOM 724 O O . SER A 1 100 ? -14.023 8.438 -11.195 1 88 100 SER A O 1
ATOM 726 N N . ASP A 1 101 ? -12.844 10.352 -10.992 1 83.88 101 ASP A N 1
ATOM 727 C CA . ASP A 1 101 ? -11.938 9.953 -12.07 1 83.88 101 ASP A CA 1
ATOM 728 C C . ASP A 1 101 ? -10.625 9.414 -11.5 1 83.88 101 ASP A C 1
ATOM 730 O O . ASP A 1 101 ? -9.758 8.953 -12.25 1 83.88 101 ASP A O 1
ATOM 734 N N . SER A 1 102 ? -10.5 9.594 -10.18 1 85.81 102 SER A N 1
ATOM 735 C CA . SER A 1 102 ? -9.344 9.039 -9.477 1 85.81 102 SER A CA 1
ATOM 736 C C . SER A 1 102 ? -9.773 8.266 -8.234 1 85.81 102 SER A C 1
ATOM 738 O O . SER A 1 102 ? -10.797 8.578 -7.625 1 85.81 102 SER A O 1
ATOM 740 N N . LEU A 1 103 ? -8.891 7.312 -7.859 1 84.88 103 LEU A N 1
ATOM 741 C CA . LEU A 1 103 ? -9.195 6.539 -6.66 1 84.88 103 LEU A CA 1
ATOM 742 C C . LEU A 1 103 ? -8.562 7.172 -5.43 1 84.88 103 LEU A C 1
ATOM 744 O O . LEU A 1 103 ? -9.125 7.109 -4.332 1 84.88 103 LEU A O 1
ATOM 748 N N . LEU A 1 104 ? -7.477 7.777 -5.68 1 92.12 104 LEU A N 1
ATOM 749 C CA . LEU A 1 104 ? -6.734 8.367 -4.57 1 92.12 104 LEU A CA 1
ATOM 750 C C . LEU A 1 104 ? -6.109 9.695 -4.98 1 92.12 104 LEU A C 1
ATOM 752 O O . LEU A 1 104 ? -5.727 9.875 -6.137 1 92.12 104 LEU A O 1
ATOM 756 N N . CYS A 1 105 ? -6.066 10.609 -4.082 1 93.81 105 CYS A N 1
ATOM 757 C CA . CYS A 1 105 ? -5.215 11.773 -4.27 1 93.81 105 CYS A CA 1
ATOM 758 C C . CYS A 1 105 ? -3.76 11.445 -3.955 1 93.81 105 CYS A C 1
ATOM 760 O O . CYS A 1 105 ? -3.465 10.383 -3.398 1 93.81 105 CYS A O 1
ATOM 762 N N . LYS A 1 106 ? -2.855 12.344 -4.301 1 94.62 106 LYS A N 1
ATOM 763 C CA . LYS A 1 106 ? -1.437 12.086 -4.078 1 94.62 106 LYS A CA 1
ATOM 764 C C . LYS A 1 106 ? -1.125 11.945 -2.592 1 94.62 106 LYS A C 1
ATOM 766 O O . LYS A 1 106 ? -0.219 11.203 -2.207 1 94.62 106 LYS A O 1
ATOM 771 N N . HIS A 1 107 ? -1.931 12.586 -1.679 1 96.75 107 HIS A N 1
ATOM 772 C CA . HIS A 1 107 ? -1.699 12.5 -0.241 1 96.75 107 HIS A CA 1
ATOM 773 C C . HIS A 1 107 ? -2.064 11.117 0.295 1 96.75 107 HIS A C 1
ATOM 775 O O . HIS A 1 107 ? -1.284 10.508 1.026 1 96.75 107 HIS A O 1
ATOM 781 N N . LEU A 1 108 ? -3.24 10.711 -0.083 1 96.69 108 LEU A N 1
ATOM 782 C CA . LEU A 1 108 ? -3.668 9.391 0.354 1 96.69 108 LEU A CA 1
ATOM 783 C C . LEU A 1 108 ? -2.748 8.312 -0.206 1 96.69 108 LEU A C 1
ATOM 785 O O . LEU A 1 108 ? -2.371 7.379 0.507 1 96.69 108 LEU A O 1
ATOM 789 N N . LEU A 1 109 ? -2.371 8.461 -1.435 1 94.31 109 LEU A N 1
ATOM 790 C CA . LEU A 1 109 ? -1.438 7.508 -2.02 1 94.31 109 LEU A CA 1
ATOM 791 C C . LEU A 1 109 ? -0.119 7.496 -1.257 1 94.31 109 LEU A C 1
ATOM 793 O O . LEU A 1 109 ? 0.434 6.43 -0.98 1 94.31 109 LEU A O 1
ATOM 797 N N . ALA A 1 110 ? 0.412 8.664 -0.95 1 95.56 110 ALA A N 1
ATOM 798 C CA . ALA A 1 110 ? 1.652 8.766 -0.187 1 95.56 110 ALA A CA 1
ATOM 799 C C . ALA A 1 110 ? 1.523 8.078 1.167 1 95.56 110 ALA A C 1
ATOM 801 O O . ALA A 1 110 ? 2.453 7.398 1.616 1 95.56 110 ALA A O 1
ATOM 802 N N . VAL A 1 111 ? 0.382 8.164 1.812 1 97.44 111 VAL A N 1
ATOM 803 C CA . VAL A 1 111 ? 0.131 7.516 3.096 1 97.44 111 VAL A CA 1
ATOM 804 C C . VAL A 1 111 ? 0.219 6 2.934 1 97.44 111 VAL A C 1
ATOM 806 O O . VAL A 1 111 ? 0.911 5.328 3.701 1 97.44 111 VAL A O 1
ATOM 809 N N . TYR A 1 112 ? -0.405 5.504 1.91 1 95.31 112 TYR A N 1
ATOM 810 C CA . TYR A 1 112 ? -0.392 4.062 1.704 1 95.31 112 TYR A CA 1
ATOM 811 C C . TYR A 1 112 ? 1.018 3.566 1.404 1 95.31 112 TYR A C 1
ATOM 813 O O . TYR A 1 112 ? 1.459 2.557 1.959 1 95.31 112 TYR A O 1
ATOM 821 N N . LEU A 1 113 ? 1.711 4.238 0.56 1 93.81 113 LEU A N 1
ATOM 822 C CA . LEU A 1 113 ? 3.092 3.869 0.267 1 93.81 113 LEU A CA 1
ATOM 823 C C . LEU A 1 113 ? 3.941 3.896 1.533 1 93.81 113 LEU A C 1
ATOM 825 O O . LEU A 1 113 ? 4.727 2.977 1.779 1 93.81 113 LEU A O 1
ATOM 829 N N . SER A 1 114 ? 3.775 4.922 2.291 1 94.81 114 SER A N 1
ATOM 830 C CA . SER A 1 114 ? 4.578 5.059 3.502 1 94.81 114 SER A CA 1
ATOM 831 C C . SER A 1 114 ? 4.273 3.939 4.496 1 94.81 114 SER A C 1
ATOM 833 O O . SER A 1 114 ? 5.16 3.486 5.219 1 94.81 114 SER A O 1
ATOM 835 N N . GLN A 1 115 ? 3.018 3.547 4.523 1 94.06 115 GLN A N 1
ATOM 836 C CA . GLN A 1 115 ? 2.637 2.432 5.383 1 94.06 115 GLN A CA 1
ATOM 837 C C . GLN A 1 115 ? 3.359 1.149 4.973 1 94.06 115 GLN A C 1
ATOM 839 O O . GLN A 1 115 ? 3.986 0.494 5.809 1 94.06 115 GLN A O 1
ATOM 844 N N . VAL A 1 116 ? 3.312 0.847 3.717 1 92 116 VAL A N 1
ATOM 845 C CA . VAL A 1 116 ? 3.834 -0.424 3.225 1 92 116 VAL A CA 1
ATOM 846 C C . VAL A 1 116 ? 5.359 -0.408 3.268 1 92 116 VAL A C 1
ATOM 848 O O . VAL A 1 116 ? 5.996 -1.446 3.469 1 92 116 VAL A O 1
ATOM 851 N N . MET A 1 117 ? 5.898 0.738 3.164 1 88.38 117 MET A N 1
ATOM 852 C CA . MET A 1 117 ? 7.352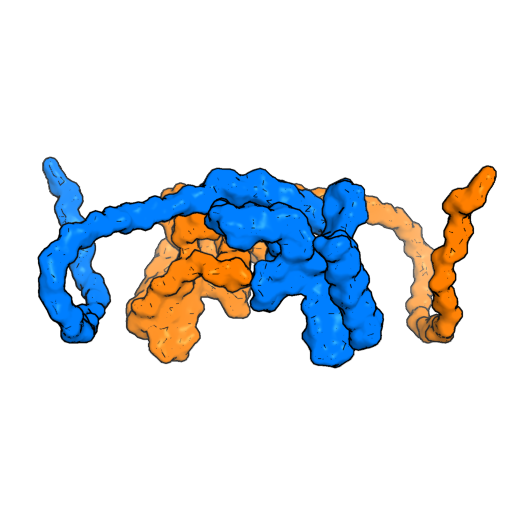 0.872 3.18 1 88.38 117 MET A CA 1
ATOM 853 C C . MET A 1 117 ? 7.852 1.19 4.586 1 88.38 117 MET A C 1
ATOM 855 O O . MET A 1 117 ? 9.062 1.282 4.812 1 88.38 117 MET A O 1
ATOM 859 N N . ARG A 1 118 ? 6.996 1.398 5.574 1 88.06 118 ARG A N 1
ATOM 860 C CA . ARG A 1 118 ? 7.312 1.652 6.973 1 88.06 118 ARG A CA 1
ATOM 861 C C . ARG A 1 118 ? 8.219 2.871 7.117 1 88.06 118 ARG A C 1
ATOM 863 O O . ARG A 1 118 ? 9.219 2.824 7.84 1 88.06 118 ARG A O 1
ATOM 870 N N . THR A 1 119 ? 7.816 3.926 6.406 1 90.31 119 THR A N 1
ATOM 871 C CA . THR A 1 119 ? 8.656 5.121 6.41 1 90.31 119 THR A CA 1
ATOM 872 C C . THR A 1 119 ? 7.922 6.293 7.051 1 90.31 119 THR A C 1
ATOM 874 O O . THR A 1 119 ? 8.438 7.41 7.09 1 90.31 119 THR A O 1
ATOM 877 N N . CYS A 1 120 ? 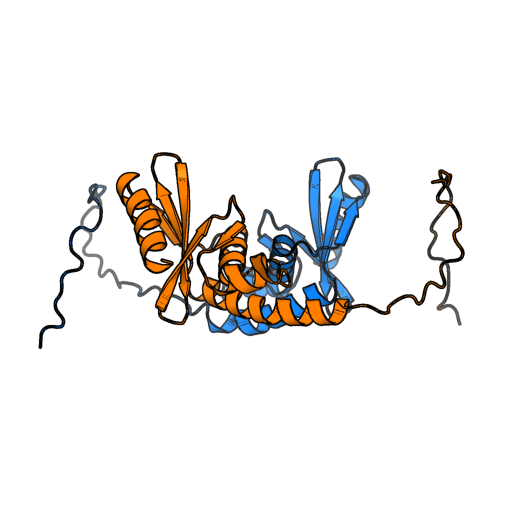6.773 6.199 7.59 1 93.25 120 CYS A N 1
ATOM 878 C CA . CYS A 1 120 ? 6.031 7.305 8.188 1 93.25 120 CYS A CA 1
ATOM 879 C C . CYS A 1 120 ? 6.672 7.75 9.492 1 93.25 120 CYS A C 1
ATOM 881 O O . CYS A 1 120 ? 7.203 6.926 10.242 1 93.25 120 CYS A O 1
ATOM 883 N N . GLN A 1 121 ? 6.691 9.07 9.672 1 96.25 121 GLN A N 1
ATOM 884 C CA . GLN A 1 121 ? 7.027 9.586 10.992 1 96.25 121 GLN A CA 1
ATOM 885 C C . GLN A 1 121 ? 5.918 9.289 12 1 96.25 121 GLN A C 1
ATOM 887 O O . GLN A 1 121 ? 4.754 9.141 11.617 1 96.25 121 GLN A O 1
ATOM 892 N N . GLN A 1 122 ? 6.32 9.117 13.281 1 97.06 122 GLN A N 1
ATOM 893 C CA . GLN A 1 122 ? 5.332 8.797 14.305 1 97.06 122 GLN A CA 1
ATOM 894 C C . GLN A 1 122 ? 5.277 9.883 15.375 1 97.06 122 GLN A C 1
ATOM 896 O O . GLN A 1 122 ? 6.312 10.414 15.781 1 97.06 122 GLN A O 1
ATOM 901 N N . LEU A 1 123 ? 4.09 10.297 15.695 1 98.19 123 LEU A N 1
ATOM 902 C CA . LEU A 1 123 ? 3.848 11.25 16.781 1 98.19 123 LEU A CA 1
ATOM 903 C C . LEU A 1 123 ? 2.715 10.766 17.672 1 98.19 123 LEU A C 1
ATOM 905 O O . LEU A 1 123 ? 1.629 10.438 17.203 1 98.19 123 LEU A O 1
ATOM 909 N N . SER A 1 124 ? 3.02 10.594 18.938 1 98.19 124 SER A N 1
ATOM 910 C CA . SER A 1 124 ? 1.996 10.25 19.922 1 98.19 124 SER A CA 1
ATOM 911 C C . SER A 1 124 ? 1.505 11.484 20.656 1 98.19 124 SER A C 1
ATOM 913 O O . SER A 1 124 ? 2.309 12.289 21.141 1 98.19 124 SER A O 1
ATOM 915 N N . VAL A 1 125 ? 0.244 11.617 20.734 1 98.31 125 VAL A N 1
ATOM 916 C CA . VAL A 1 125 ? -0.362 12.773 21.391 1 98.31 125 VAL A CA 1
ATOM 917 C C . VAL A 1 125 ? -1.473 12.305 22.328 1 98.31 125 VAL A C 1
ATOM 919 O O . VAL A 1 125 ? -1.87 11.141 22.297 1 98.31 125 VAL A O 1
ATOM 922 N N . SER A 1 126 ? -1.946 13.258 23.156 1 98.19 126 SER A N 1
ATOM 923 C CA . SER A 1 126 ? -3.107 12.945 23.984 1 98.19 126 SER A CA 1
ATOM 924 C C . SER A 1 126 ? -4.379 12.859 23.141 1 98.19 126 SER A C 1
ATOM 926 O O . SER A 1 126 ? -4.418 13.359 22.016 1 98.19 126 SER A O 1
ATOM 928 N N . ASP A 1 127 ? -5.406 12.25 23.688 1 98.06 127 ASP A N 1
ATOM 929 C CA . ASP A 1 127 ? -6.691 12.188 23 1 98.06 127 ASP A CA 1
ATOM 930 C C . ASP A 1 127 ? -7.223 13.594 22.719 1 98.06 127 ASP A C 1
ATOM 932 O O . ASP A 1 127 ? -7.785 13.844 21.656 1 98.06 127 ASP A O 1
ATOM 936 N N . LYS A 1 128 ? -7.051 14.508 23.734 1 97.5 128 LYS A N 1
ATOM 937 C CA . LYS A 1 128 ? -7.512 15.883 23.547 1 97.5 128 LYS A CA 1
ATOM 938 C C . LYS A 1 128 ? -6.77 16.562 22.406 1 97.5 128 LYS A C 1
ATOM 940 O O . LYS A 1 128 ? -7.383 17.234 21.578 1 97.5 128 LYS A O 1
ATOM 945 N N . GLN A 1 129 ? -5.496 16.406 22.328 1 95.81 129 GLN A N 1
ATOM 946 C CA . GLN A 1 129 ? -4.695 17 21.266 1 95.81 129 GLN A CA 1
ATOM 947 C C . GLN A 1 129 ? -5.113 16.453 19.891 1 95.81 129 GLN A C 1
ATOM 949 O O . GLN A 1 129 ? -5.207 17.203 18.922 1 95.81 129 GLN A O 1
ATOM 954 N N . LEU A 1 130 ? -5.316 15.188 19.828 1 97.06 130 LEU A N 1
ATOM 955 C CA . LEU A 1 130 ? -5.734 14.602 18.562 1 97.06 130 LEU A CA 1
ATOM 956 C C . LEU A 1 130 ? -7.086 15.164 18.125 1 97.06 130 LEU A C 1
ATOM 958 O O . LEU A 1 130 ? -7.277 15.484 16.953 1 97.06 130 LEU A O 1
ATOM 962 N N . THR A 1 131 ? -8.023 15.266 19.047 1 94.94 131 THR A N 1
ATOM 963 C CA . THR A 1 131 ? -9.32 15.867 18.75 1 94.94 131 THR A CA 1
ATOM 964 C C . THR A 1 131 ? -9.156 17.281 18.234 1 94.94 131 THR A C 1
ATOM 966 O O . THR A 1 131 ? -9.812 17.672 17.266 1 94.94 131 THR A O 1
ATOM 969 N N . ASP A 1 132 ? -8.266 18.062 18.828 1 94 132 ASP A N 1
ATOM 970 C CA . ASP A 1 132 ? -8.023 19.438 18.406 1 94 132 ASP A CA 1
ATOM 971 C C . ASP A 1 132 ? -7.492 19.469 16.969 1 94 132 ASP A C 1
ATOM 973 O O . ASP A 1 132 ? -7.863 20.359 16.188 1 94 132 ASP A O 1
ATOM 977 N N . ILE A 1 133 ? -6.652 18.625 16.719 1 92.31 133 ILE A N 1
ATOM 978 C CA . ILE A 1 133 ? -6.094 18.531 15.367 1 92.31 133 ILE A CA 1
ATOM 979 C C . ILE A 1 133 ? -7.207 18.266 14.359 1 92.31 133 ILE A C 1
ATOM 981 O O . ILE A 1 133 ? -7.254 18.891 13.297 1 92.31 133 ILE A O 1
ATOM 985 N N . LEU A 1 134 ? -8.102 17.344 14.711 1 91.94 134 LEU A N 1
ATOM 986 C CA . LEU A 1 134 ? -9.188 16.984 13.812 1 91.94 134 LEU A CA 1
ATOM 987 C C . LEU A 1 134 ? -10.195 18.125 13.68 1 91.94 134 LEU A C 1
ATOM 989 O O . LEU A 1 134 ? -10.758 18.344 12.602 1 91.94 134 LEU A O 1
ATOM 993 N N . LEU A 1 135 ? -10.375 18.859 14.773 1 90 135 LEU A N 1
ATOM 994 C CA . LEU A 1 135 ? -11.336 19.953 14.773 1 90 135 LEU A CA 1
ATOM 995 C C . LEU A 1 135 ? -10.781 21.156 14.031 1 90 135 LEU A C 1
ATOM 997 O O . LEU A 1 135 ? -11.531 21.875 13.367 1 90 135 LEU A O 1
ATOM 1001 N N . THR A 1 136 ? -9.5 21.453 14.141 1 82.75 136 THR A N 1
ATOM 1002 C CA . THR A 1 136 ? -8.883 22.594 13.453 1 82.75 136 THR A CA 1
ATOM 1003 C C . THR A 1 136 ? -8.914 22.391 11.945 1 82.75 136 THR A C 1
ATOM 1005 O O . THR A 1 136 ? -9.109 23.344 11.188 1 82.75 136 THR A O 1
ATOM 1008 N N . GLU A 1 137 ? -8.812 21.25 11.461 1 77.56 137 GLU A N 1
ATOM 1009 C CA . GLU A 1 137 ? -8.859 20.938 10.031 1 77.56 137 GLU A CA 1
ATOM 1010 C C . GLU A 1 137 ? -10.234 21.234 9.453 1 77.56 137 GLU A C 1
ATOM 1012 O O . GLU A 1 137 ? -10.344 21.734 8.336 1 77.56 137 GLU A O 1
ATOM 1017 N N . LYS A 1 138 ? -11.273 20.984 10.258 1 72.62 138 LYS A N 1
ATOM 1018 C CA . LYS A 1 138 ? -12.641 21.234 9.805 1 72.62 138 LYS A CA 1
ATOM 1019 C C . LYS A 1 138 ? -12.906 22.734 9.664 1 72.62 138 LYS A C 1
ATOM 1021 O O . LYS A 1 138 ? -13.617 23.156 8.75 1 72.62 138 LYS A O 1
ATOM 1026 N N . LYS A 1 139 ? -12.258 23.547 10.445 1 68.12 139 LYS A N 1
ATOM 1027 C CA . LYS A 1 139 ? -12.469 24.984 10.398 1 68.12 139 LYS A CA 1
ATOM 1028 C C . LYS A 1 139 ? -11.797 25.609 9.18 1 68.12 139 LYS A C 1
ATOM 1030 O O . LYS A 1 139 ? -12.266 26.609 8.648 1 68.12 139 LYS A O 1
ATOM 1035 N N . GLU A 1 140 ? -10.773 25.047 8.672 1 66.19 140 GLU A N 1
ATOM 1036 C CA . GLU A 1 140 ? -10.078 25.562 7.5 1 66.19 140 GLU A CA 1
ATOM 1037 C C . GLU A 1 140 ? -10.789 25.172 6.211 1 66.19 140 GLU A C 1
ATOM 1039 O O . GLU A 1 140 ? -10.695 25.875 5.199 1 66.19 140 GLU A O 1
ATOM 1044 N N . GLU A 1 141 ? -11.586 24.094 6.145 1 62.81 141 GLU A N 1
ATOM 1045 C CA . GLU A 1 141 ? -12.344 23.656 4.98 1 62.81 141 GLU A CA 1
ATOM 1046 C C . GLU A 1 141 ? -13.672 24.391 4.871 1 62.81 141 GLU A C 1
ATOM 1048 O O . GLU A 1 141 ? -14.289 24.406 3.805 1 62.81 141 GLU A O 1
ATOM 1053 N N . ALA A 1 142 ? -14.234 25.125 5.961 1 56.19 142 ALA A N 1
ATOM 1054 C CA . ALA A 1 142 ? -15.508 25.844 5.953 1 56.19 142 ALA A CA 1
ATOM 1055 C C . ALA A 1 142 ? -15.32 27.297 5.57 1 56.19 142 ALA A C 1
ATOM 1057 O O . ALA A 1 142 ? -14.312 27.922 5.926 1 56.19 142 ALA A O 1
ATOM 1058 N N . 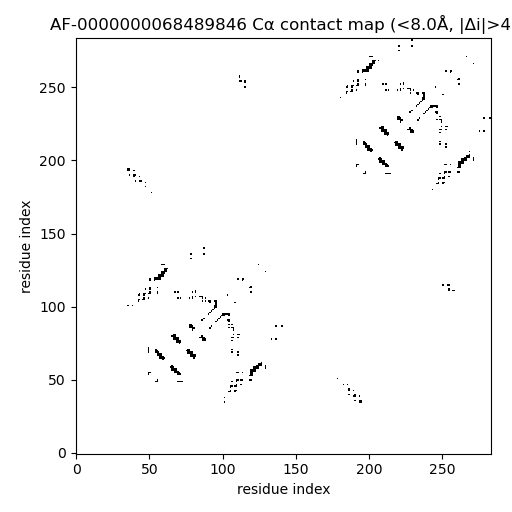GLY B 1 1 ? 12.719 44.406 13.141 1 18.95 1 GLY B N 1
ATOM 1059 C CA . GLY B 1 1 ? 11.297 44.25 13.422 1 18.95 1 GLY B CA 1
ATOM 1060 C C . GLY B 1 1 ? 10.938 42.812 13.812 1 18.95 1 GLY B C 1
ATOM 1061 O O . GLY B 1 1 ? 11.75 41.906 13.641 1 18.95 1 GLY B O 1
ATOM 1062 N N . VAL B 1 2 ? 9.641 42.312 14.297 1 20.5 2 VAL B N 1
ATOM 1063 C CA . VAL B 1 2 ? 9.148 41.406 15.32 1 20.5 2 VAL B CA 1
ATOM 1064 C C . VAL B 1 2 ? 9.297 39.969 14.836 1 20.5 2 VAL B C 1
ATOM 1066 O O . VAL B 1 2 ? 8.602 39.062 15.32 1 20.5 2 VAL B O 1
ATOM 1069 N N . TRP B 1 3 ? 10.016 39.5 13.961 1 19.39 3 TRP B N 1
ATOM 1070 C CA . TRP B 1 3 ? 9.688 38.25 13.266 1 19.39 3 TRP B CA 1
ATOM 1071 C C . TRP B 1 3 ? 9.992 37.062 14.141 1 19.39 3 TRP B C 1
ATOM 1073 O O . TRP B 1 3 ? 9.711 35.906 13.758 1 19.39 3 TRP B O 1
ATOM 1083 N N . ARG B 1 4 ? 10.781 36.906 15.422 1 20.19 4 ARG B N 1
ATOM 1084 C CA . ARG B 1 4 ? 11.805 36 15.898 1 20.19 4 ARG B CA 1
ATOM 1085 C C . ARG B 1 4 ? 11.188 34.906 16.781 1 20.19 4 ARG B C 1
ATOM 1087 O O . ARG B 1 4 ? 11.703 33.781 16.859 1 20.19 4 ARG B O 1
ATOM 1094 N N . HIS B 1 5 ? 10.336 35.156 17.734 1 20.91 5 HIS B N 1
ATOM 1095 C CA . HIS B 1 5 ? 10.578 34.562 19.062 1 20.91 5 HIS B CA 1
ATOM 1096 C C . HIS B 1 5 ? 10.328 33.062 19.047 1 20.91 5 HIS B C 1
ATOM 1098 O O . HIS B 1 5 ? 9.758 32.531 18.078 1 20.91 5 HIS B O 1
ATOM 1104 N N . GLY B 1 6 ? 9.797 32.312 20.375 1 19.83 6 GLY B N 1
ATOM 1105 C CA . GLY B 1 6 ? 9.93 31.359 21.453 1 19.83 6 GLY B CA 1
ATOM 1106 C C . GLY B 1 6 ? 9.156 30.078 21.188 1 19.83 6 GLY B C 1
ATOM 1107 O O . GLY B 1 6 ? 7.93 30.094 21.125 1 19.83 6 GLY B O 1
ATOM 1108 N N . TRP B 1 7 ? 9.641 29.016 20.578 1 20.89 7 TRP B N 1
ATOM 1109 C CA . TRP B 1 7 ? 9.141 27.641 20.5 1 20.89 7 TRP B CA 1
ATOM 1110 C C . TRP B 1 7 ? 9.086 27 21.875 1 20.89 7 TRP B C 1
ATOM 1112 O O . TRP B 1 7 ? 10.117 26.891 22.547 1 20.89 7 TRP B O 1
ATOM 1122 N N . ARG B 1 8 ? 8.219 27.188 22.859 1 22.83 8 ARG B N 1
ATOM 1123 C CA . ARG B 1 8 ? 8.094 26.859 24.266 1 22.83 8 ARG B CA 1
ATOM 1124 C C . ARG B 1 8 ? 8.039 25.344 24.469 1 22.83 8 ARG B C 1
ATOM 1126 O O . ARG B 1 8 ? 7.035 24.703 24.156 1 22.83 8 ARG B O 1
ATOM 1133 N N . LEU B 1 9 ? 9.266 24.578 24.516 1 24.16 9 LEU B N 1
ATOM 1134 C CA . LEU B 1 9 ? 9.641 23.203 24.828 1 24.16 9 LEU B CA 1
ATOM 1135 C C . LEU B 1 9 ? 9.734 23 26.344 1 24.16 9 LEU B C 1
ATOM 1137 O O . LEU B 1 9 ? 10.805 23.141 26.922 1 24.16 9 LEU B O 1
ATOM 1141 N N . ALA B 1 10 ? 8.914 23.109 27.219 1 23.2 10 ALA B N 1
ATOM 1142 C CA . ALA B 1 10 ? 9.328 23.094 28.625 1 23.2 10 ALA B CA 1
ATOM 1143 C C . ALA B 1 10 ? 10.008 21.781 28.969 1 23.2 10 ALA B C 1
ATOM 1145 O O . ALA B 1 10 ? 9.883 20.781 28.234 1 23.2 10 ALA B O 1
ATOM 1146 N N . GLY B 1 11 ? 10.414 21.188 30.5 1 21.5 11 GLY B N 1
ATOM 1147 C CA . GLY B 1 11 ? 11.445 20.938 31.484 1 21.5 11 GLY B CA 1
ATOM 1148 C C . GLY B 1 11 ? 11.727 19.453 31.688 1 21.5 11 GLY B C 1
ATOM 1149 O O . GLY B 1 11 ? 12.805 19.078 32.156 1 21.5 11 GLY B O 1
ATOM 1150 N N . GLY B 1 12 ? 10.883 18.438 32.031 1 20.81 12 GLY B N 1
ATOM 1151 C CA . GLY B 1 12 ? 11.125 17.578 33.156 1 20.81 12 GLY B CA 1
ATOM 1152 C C . GLY B 1 12 ? 12.258 16.594 32.938 1 20.81 12 GLY B C 1
ATOM 1153 O O . GLY B 1 12 ? 12.664 16.359 31.797 1 20.81 12 GLY B O 1
ATOM 1154 N N . HIS B 1 13 ? 12.844 15.617 33.938 1 21.36 13 HIS B N 1
ATOM 1155 C CA . HIS B 1 13 ? 13.992 14.875 34.438 1 21.36 13 HIS B CA 1
ATOM 1156 C C . HIS B 1 13 ? 14.375 13.75 33.5 1 21.36 13 HIS B C 1
ATOM 1158 O O . HIS B 1 13 ? 13.516 13.008 33.031 1 21.36 13 HIS B O 1
ATOM 1164 N N . ALA B 1 14 ? 15.695 13.773 33.062 1 22.53 14 ALA B N 1
ATOM 1165 C CA . ALA B 1 14 ? 16.719 13.234 32.156 1 22.53 14 ALA B CA 1
ATOM 1166 C C . ALA B 1 14 ? 17.219 11.891 32.656 1 22.53 14 ALA B C 1
ATOM 1168 O O . ALA B 1 14 ? 17.875 11.812 33.719 1 22.53 14 ALA B O 1
ATOM 1169 N N . ALA B 1 15 ? 16.375 10.844 32.781 1 21.17 15 ALA B N 1
ATOM 1170 C CA . ALA B 1 15 ? 17.031 9.641 33.281 1 21.17 15 ALA B CA 1
ATOM 1171 C C . ALA B 1 15 ? 18.344 9.375 32.562 1 21.17 15 ALA B C 1
ATOM 1173 O O . ALA B 1 15 ? 18.438 9.578 31.344 1 21.17 15 ALA B O 1
ATOM 1174 N N . VAL B 1 16 ? 19.578 9.273 33.156 1 21.52 16 VAL B N 1
ATOM 1175 C CA . VAL B 1 16 ? 21 9.008 33.031 1 21.52 16 VAL B CA 1
ATOM 1176 C C . VAL B 1 16 ? 21.219 7.672 32.312 1 21.52 16 VAL B C 1
ATOM 1178 O O . VAL B 1 16 ? 20.984 6.613 32.906 1 21.52 16 VAL B O 1
ATOM 1181 N N . CYS B 1 17 ? 20.688 7.484 31.141 1 18.58 17 CYS B N 1
ATOM 1182 C CA . CYS B 1 17 ? 21.234 6.297 30.484 1 18.58 17 CYS B CA 1
ATOM 1183 C C . CYS B 1 17 ? 22.75 6.352 30.438 1 18.58 17 CYS B C 1
ATOM 1185 O O . CYS B 1 17 ? 23.328 7.383 30.094 1 18.58 17 CYS B O 1
ATOM 1187 N N . GLY B 1 18 ? 23.469 5.727 31.328 1 20.66 18 GLY B N 1
ATOM 1188 C CA . GLY B 1 18 ? 24.875 5.555 31.688 1 20.66 18 GLY B CA 1
ATOM 1189 C C . GLY B 1 18 ? 25.75 5.227 30.5 1 20.66 18 GLY B C 1
ATOM 1190 O O . GLY B 1 18 ? 26.875 4.742 30.656 1 20.66 18 GLY B O 1
ATOM 1191 N N . GLY B 1 19 ? 25.547 5.602 29.266 1 20.42 19 GLY B N 1
ATOM 1192 C CA . GLY B 1 19 ? 26.531 5.109 28.312 1 20.42 19 GLY B CA 1
ATOM 1193 C C . GLY B 1 19 ? 27.906 5.734 28.516 1 20.42 19 GLY B C 1
ATOM 1194 O O . GLY B 1 19 ? 28.016 6.82 29.078 1 20.42 19 GLY B O 1
ATOM 1195 N N . GLY B 1 20 ? 29 5.031 28.797 1 21.05 20 GLY B N 1
ATOM 1196 C CA . GLY B 1 20 ? 30.453 5.145 28.797 1 21.05 20 GLY B CA 1
ATOM 1197 C C . GLY B 1 20 ? 30.984 5.895 27.578 1 21.05 20 GLY B C 1
ATOM 1198 O O . GLY B 1 20 ? 30.391 5.844 26.5 1 21.05 20 GLY B O 1
ATOM 1199 N N . ALA B 1 21 ? 31.766 6.988 27.656 1 24.36 21 ALA B N 1
ATOM 1200 C CA . ALA B 1 21 ? 32.344 8.078 26.875 1 24.36 21 ALA B CA 1
ATOM 1201 C C . ALA B 1 21 ? 33.406 7.547 25.906 1 24.36 21 ALA B C 1
ATOM 1203 O O . ALA B 1 21 ? 34.469 8.148 25.75 1 24.36 21 ALA B O 1
ATOM 1204 N N . SER B 1 22 ? 33.438 6.387 25.422 1 24.11 22 SER B N 1
ATOM 1205 C CA . SER B 1 22 ? 34.688 6.191 24.703 1 24.11 22 SER B CA 1
ATOM 1206 C C . SER B 1 22 ? 34.875 7.285 23.656 1 24.11 22 SER B C 1
ATOM 1208 O O . SER B 1 22 ? 33.938 7.934 23.219 1 24.11 22 SER B O 1
ATOM 1210 N N . GLU B 1 23 ? 36.156 7.883 23.422 1 27.95 23 GLU B N 1
ATOM 1211 C CA . GLU B 1 23 ? 36.781 8.914 22.594 1 27.95 23 GLU B CA 1
ATOM 1212 C C . GLU B 1 23 ? 36.375 8.758 21.125 1 27.95 23 GLU B C 1
ATOM 1214 O O . GLU B 1 23 ? 37.156 8.242 20.312 1 27.95 23 GLU B O 1
ATOM 1219 N N . ARG B 1 24 ? 35.312 8.227 20.781 1 25.44 24 ARG B N 1
ATOM 1220 C CA . ARG B 1 24 ? 35.25 7.773 19.391 1 25.44 24 ARG B CA 1
ATOM 1221 C C . ARG B 1 24 ? 35.281 8.953 18.438 1 25.44 24 ARG B C 1
ATOM 1223 O O . ARG B 1 24 ? 34.656 10 18.703 1 25.44 24 ARG B O 1
ATOM 1230 N N . ASP B 1 25 ? 36.344 9.203 17.734 1 31.28 25 ASP B N 1
ATOM 1231 C CA . ASP B 1 25 ? 36.625 10.016 16.562 1 31.28 25 ASP B CA 1
ATOM 1232 C C . A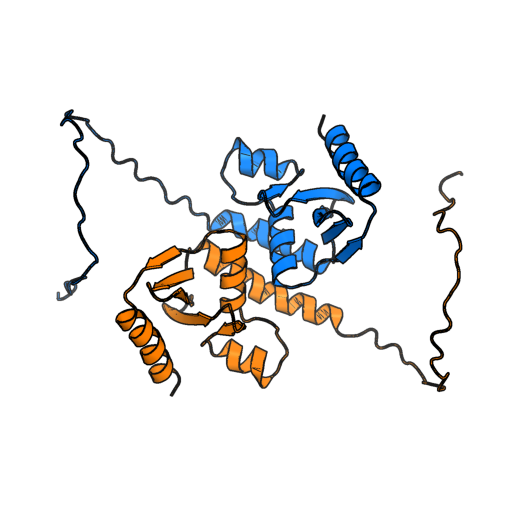SP B 1 25 ? 35.438 10.016 15.602 1 31.28 25 ASP B C 1
ATOM 1234 O O . ASP B 1 25 ? 35.094 8.984 15.016 1 31.28 25 ASP B O 1
ATOM 1238 N N . GLY B 1 26 ? 34.375 10.375 15.906 1 27.31 26 GLY B N 1
ATOM 1239 C CA . GLY B 1 26 ? 33.031 10.148 15.398 1 27.31 26 GLY B CA 1
ATOM 1240 C C . GLY B 1 26 ? 32.781 10.82 14.062 1 27.31 26 GLY B C 1
ATOM 1241 O O . GLY B 1 26 ? 32.375 11.992 14.016 1 27.31 26 GLY B O 1
ATOM 1242 N N . ARG B 1 27 ? 33.75 10.625 13.039 1 30.06 27 ARG B N 1
ATOM 1243 C CA . ARG B 1 27 ? 33.5 11.062 11.68 1 30.06 27 ARG B CA 1
ATOM 1244 C C . ARG B 1 27 ? 32.031 10.797 11.305 1 30.06 27 ARG B C 1
ATOM 1246 O O . ARG B 1 27 ? 31.578 9.648 11.305 1 30.06 27 ARG B O 1
ATOM 1253 N N . GLY B 1 28 ? 31.156 11.461 11.75 1 32.19 28 GLY B N 1
ATOM 1254 C CA . GLY B 1 28 ? 29.719 11.508 11.555 1 32.19 28 GLY B CA 1
ATOM 1255 C C . GLY B 1 28 ? 29.312 11.32 10.109 1 32.19 28 GLY B C 1
ATOM 1256 O O . GLY B 1 28 ? 29.578 12.18 9.266 1 32.19 28 GLY B O 1
ATOM 1257 N N . GLY B 1 29 ? 29.531 10.086 9.555 1 31.22 29 GLY B N 1
ATOM 1258 C CA . GLY B 1 29 ? 29.156 9.695 8.203 1 31.22 29 GLY B CA 1
ATOM 1259 C C . GLY B 1 29 ? 27.828 10.266 7.758 1 31.22 29 GLY B C 1
ATOM 1260 O O . GLY B 1 29 ? 26.828 10.148 8.469 1 31.22 29 GLY B O 1
ATOM 1261 N N . ALA B 1 30 ? 27.75 11.422 7.191 1 37.81 30 ALA B N 1
ATOM 1262 C CA . ALA B 1 30 ? 26.781 12.023 6.285 1 37.81 30 ALA B CA 1
ATOM 1263 C C . ALA B 1 30 ? 26.031 10.953 5.488 1 37.81 30 ALA B C 1
ATOM 1265 O O . ALA B 1 30 ? 26.516 10.5 4.445 1 37.81 30 ALA B O 1
ATOM 1266 N N . GLY B 1 31 ? 25.891 9.805 5.898 1 33.72 31 GLY B N 1
ATOM 1267 C CA . GLY B 1 31 ? 25.516 8.531 5.297 1 33.72 31 GLY B CA 1
ATOM 1268 C C . GLY B 1 31 ? 24.406 8.664 4.262 1 33.72 31 GLY B C 1
ATOM 1269 O O . GLY B 1 31 ? 23.812 9.727 4.121 1 33.72 31 GLY B O 1
ATOM 1270 N N . GLY B 1 32 ? 23.875 7.289 3.566 1 34.28 32 GLY B N 1
ATOM 1271 C CA . GLY B 1 32 ? 23.141 6.602 2.518 1 34.28 32 GLY B CA 1
ATOM 1272 C C . GLY B 1 32 ? 21.672 6.957 2.496 1 34.28 32 GLY B C 1
ATOM 1273 O O . GLY B 1 32 ? 20.844 6.207 1.958 1 34.28 32 GLY B O 1
ATOM 1274 N N . GLY B 1 33 ? 21.25 7.73 3.162 1 37.19 33 GLY B N 1
ATOM 1275 C CA . GLY B 1 33 ? 19.828 8.023 3.158 1 37.19 33 GLY B CA 1
ATOM 1276 C C . GLY B 1 33 ? 19.312 8.508 1.814 1 37.19 33 GLY B C 1
ATOM 1277 O O . GLY B 1 33 ? 18.109 8.656 1.615 1 37.19 33 GLY B O 1
ATOM 1278 N N . ALA B 1 34 ? 20.141 9.172 1.069 1 38.5 34 ALA B N 1
ATOM 1279 C CA . ALA B 1 34 ? 19.859 9.609 -0.296 1 38.5 34 ALA B CA 1
ATOM 1280 C C . ALA B 1 34 ? 19.547 8.414 -1.198 1 38.5 34 ALA B C 1
ATOM 1282 O O . ALA B 1 34 ? 18.703 8.508 -2.092 1 38.5 34 ALA B O 1
ATOM 1283 N N . LYS B 1 35 ? 20.469 7.43 -1.209 1 39.62 35 LYS B N 1
ATOM 1284 C CA . LYS B 1 35 ? 20.469 6.266 -2.092 1 39.62 35 LYS B CA 1
ATOM 1285 C C . LYS B 1 35 ? 19.25 5.395 -1.86 1 39.62 35 LYS B C 1
ATOM 1287 O O . LYS B 1 35 ? 18.766 4.73 -2.781 1 39.62 35 LYS B O 1
ATOM 1292 N N . LEU B 1 36 ? 18.906 5.262 -0.666 1 43.47 36 LEU B N 1
ATOM 1293 C CA . LEU B 1 36 ? 17.719 4.465 -0.397 1 43.47 36 LEU B CA 1
ATOM 1294 C C . LEU B 1 36 ? 16.484 5.074 -1.066 1 43.47 36 LEU B C 1
ATOM 1296 O O . LEU B 1 36 ? 15.555 4.359 -1.429 1 43.47 36 LEU B O 1
ATOM 1300 N N . LYS B 1 37 ? 16.484 6.457 -1.105 1 50.34 37 LYS B N 1
ATOM 1301 C CA . LYS B 1 37 ? 15.445 7.301 -1.678 1 50.34 37 LYS B CA 1
ATOM 1302 C C . LYS B 1 37 ? 15.102 6.863 -3.1 1 50.34 37 LYS B C 1
ATOM 1304 O O . LYS B 1 37 ? 13.93 6.82 -3.475 1 50.34 37 LYS B O 1
ATOM 1309 N N . PHE B 1 38 ? 16.312 6.691 -3.846 1 47.41 38 PHE B N 1
ATOM 1310 C CA . PHE B 1 38 ? 16.203 6.465 -5.281 1 47.41 38 PHE B CA 1
ATOM 1311 C C . PHE B 1 38 ? 15.617 5.09 -5.57 1 47.41 38 PHE B C 1
ATOM 1313 O O . PHE B 1 38 ? 14.758 4.941 -6.445 1 47.41 38 PHE B O 1
ATOM 1320 N N . VAL B 1 39 ? 16.141 4.094 -4.762 1 54.72 39 VAL B N 1
ATOM 1321 C CA . VAL B 1 39 ? 15.859 2.73 -5.199 1 54.72 39 VAL B CA 1
ATOM 1322 C C . VAL B 1 39 ? 14.383 2.404 -4.945 1 54.72 39 VAL B C 1
ATOM 1324 O O . VAL B 1 39 ? 13.742 1.736 -5.762 1 54.72 39 VAL B O 1
ATOM 1327 N N . PHE B 1 40 ? 13.758 3.186 -3.971 1 62.75 40 PHE B N 1
ATOM 1328 C CA . PHE B 1 40 ? 12.383 2.834 -3.641 1 62.75 40 PHE B CA 1
ATOM 1329 C C . PHE B 1 40 ? 11.414 3.451 -4.641 1 62.75 40 PHE B C 1
ATOM 1331 O O . PHE B 1 40 ? 10.375 2.863 -4.949 1 62.75 40 PHE B O 1
ATOM 1338 N N . GLY B 1 41 ? 12.055 4.391 -5.367 1 78.38 41 GLY B N 1
ATOM 1339 C CA . GLY B 1 41 ? 11.148 5.09 -6.266 1 78.38 41 GLY B CA 1
ATOM 1340 C C . GLY B 1 41 ? 10.805 4.293 -7.508 1 78.38 41 GLY B C 1
ATOM 1341 O O . GLY B 1 41 ? 9.641 4.211 -7.898 1 78.38 41 GLY B O 1
ATOM 1342 N N . SER B 1 42 ? 11.891 3.631 -8.055 1 85.31 42 SER B N 1
ATOM 1343 C CA . SER B 1 42 ? 11.641 2.893 -9.289 1 85.31 42 SER B CA 1
ATOM 1344 C C . SER B 1 42 ? 10.758 1.677 -9.031 1 85.31 42 SER B C 1
ATOM 1346 O O . SER B 1 42 ? 9.789 1.439 -9.766 1 85.31 42 SER B O 1
ATOM 1348 N N . SER B 1 43 ? 11.109 0.907 -7.992 1 90.31 43 SER B N 1
ATOM 1349 C CA . SER B 1 43 ? 10.297 -0.255 -7.645 1 90.31 43 SER B CA 1
ATOM 1350 C C . SER B 1 43 ? 8.867 0.152 -7.312 1 90.31 43 SER B C 1
ATOM 1352 O O . SER B 1 43 ? 7.918 -0.55 -7.672 1 90.31 43 SER B O 1
ATOM 1354 N N . ALA B 1 44 ? 8.781 1.327 -6.727 1 91.5 44 ALA B N 1
ATOM 1355 C CA . ALA B 1 44 ? 7.453 1.795 -6.344 1 91.5 44 ALA B CA 1
ATOM 1356 C C . ALA B 1 44 ? 6.625 2.152 -7.57 1 91.5 44 ALA B C 1
ATOM 1358 O O . ALA B 1 44 ? 5.441 1.809 -7.652 1 91.5 44 ALA B O 1
ATOM 1359 N N . ILE B 1 45 ? 7.25 2.791 -8.508 1 90.06 45 ILE B N 1
ATOM 1360 C CA . ILE B 1 45 ? 6.562 3.16 -9.734 1 90.06 45 ILE B CA 1
ATOM 1361 C C . ILE B 1 45 ? 6.129 1.9 -10.484 1 90.06 45 ILE B C 1
ATOM 1363 O O . ILE B 1 45 ? 4.996 1.812 -10.961 1 90.06 45 ILE B O 1
ATOM 1367 N N . GLN B 1 46 ? 6.988 0.967 -10.594 1 92.31 46 GLN B N 1
ATOM 1368 C CA . GLN B 1 46 ? 6.672 -0.284 -11.281 1 92.31 46 GLN B CA 1
ATOM 1369 C C . GLN B 1 46 ? 5.578 -1.049 -10.539 1 92.31 46 GLN B C 1
ATOM 1371 O O . GLN B 1 46 ? 4.691 -1.632 -11.172 1 92.31 46 GLN B O 1
ATOM 1376 N N . ALA B 1 47 ? 5.676 -1.086 -9.227 1 94.38 47 ALA B N 1
ATOM 1377 C CA . ALA B 1 47 ? 4.652 -1.751 -8.422 1 94.38 47 ALA B CA 1
ATOM 1378 C C . ALA B 1 47 ? 3.285 -1.102 -8.633 1 94.38 47 ALA B C 1
ATOM 1380 O O . ALA B 1 47 ? 2.277 -1.796 -8.781 1 94.38 47 ALA B O 1
ATOM 1381 N N . LEU B 1 48 ? 3.27 0.191 -8.648 1 92.62 48 LEU B N 1
ATOM 1382 C CA . LEU B 1 48 ? 2.014 0.901 -8.859 1 92.62 48 LEU B CA 1
ATOM 1383 C C . LEU B 1 48 ? 1.448 0.602 -10.242 1 92.62 48 LEU B C 1
ATOM 1385 O O . LEU B 1 48 ? 0.231 0.505 -10.414 1 92.62 48 LEU B O 1
ATOM 1389 N N . ASP B 1 49 ? 2.297 0.521 -11.242 1 92 49 ASP B N 1
ATOM 1390 C CA . ASP B 1 49 ? 1.86 0.127 -12.5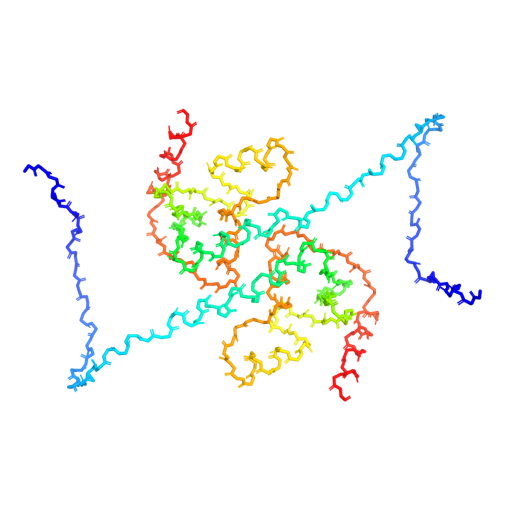78 1 92 49 ASP B CA 1
ATOM 1391 C C . ASP B 1 49 ? 1.184 -1.241 -12.555 1 92 49 ASP B C 1
ATOM 1393 O O . ASP B 1 49 ? 0.148 -1.439 -13.195 1 92 49 ASP B O 1
ATOM 1397 N N . LEU B 1 50 ? 1.752 -2.191 -11.852 1 94.56 50 LEU B N 1
ATOM 1398 C CA . LEU B 1 50 ? 1.16 -3.518 -11.719 1 94.56 50 LEU B CA 1
ATOM 1399 C C . LEU B 1 50 ? -0.233 -3.432 -11.102 1 94.56 50 LEU B C 1
ATOM 1401 O O . LEU B 1 50 ? -1.152 -4.129 -11.539 1 94.56 50 LEU B O 1
ATOM 1405 N N . VAL B 1 51 ? -0.408 -2.602 -10.078 1 93.75 51 VAL B N 1
ATOM 1406 C CA . VAL B 1 51 ? -1.694 -2.414 -9.414 1 93.75 51 VAL B CA 1
ATOM 1407 C C . VAL B 1 51 ? -2.699 -1.812 -10.398 1 93.75 51 VAL B C 1
ATOM 1409 O O . VAL B 1 51 ? -3.838 -2.275 -10.492 1 93.75 51 VAL B O 1
ATOM 1412 N N . ASP B 1 52 ? -2.205 -0.855 -11.133 1 89.25 52 ASP B N 1
ATOM 1413 C CA . ASP B 1 52 ? -3.078 -0.157 -12.07 1 89.25 52 ASP B CA 1
ATOM 1414 C C . ASP B 1 52 ? -3.584 -1.104 -13.164 1 89.25 52 ASP B C 1
ATOM 1416 O O . ASP B 1 52 ? -4.711 -0.965 -13.633 1 89.25 52 ASP B O 1
ATOM 1420 N N . ARG B 1 53 ? -2.771 -1.996 -13.539 1 92.06 53 ARG B N 1
ATOM 1421 C CA . ARG B 1 53 ? -3.119 -2.943 -14.594 1 92.06 53 ARG B CA 1
ATOM 1422 C C . ARG B 1 53 ? -3.943 -4.102 -14.039 1 92.06 53 ARG B C 1
ATOM 1424 O O . ARG B 1 53 ? -4.242 -5.055 -14.758 1 92.06 53 ARG B O 1
ATOM 1431 N N . GLN B 1 54 ? -4.242 -4.043 -12.812 1 93.31 54 GLN B N 1
ATOM 1432 C CA . GLN B 1 54 ? -5.016 -5.094 -12.156 1 93.31 54 GLN B CA 1
ATOM 1433 C C . GLN B 1 54 ? -4.348 -6.453 -12.32 1 93.31 54 GLN B C 1
ATOM 1435 O O . GLN B 1 54 ? -5.02 -7.449 -12.602 1 93.31 54 GLN B O 1
ATOM 1440 N N . SER B 1 55 ? -3.033 -6.461 -12.094 1 97.06 55 SER B N 1
ATOM 1441 C CA . SER B 1 55 ? -2.227 -7.648 -12.352 1 97.06 55 SER B CA 1
ATOM 1442 C C . SER B 1 55 ? -2.148 -8.547 -11.125 1 97.06 55 SER B C 1
ATOM 1444 O O . SER B 1 55 ? -1.474 -9.578 -11.148 1 97.06 55 SER B O 1
ATOM 1446 N N . ILE B 1 56 ? -2.723 -8.234 -10.039 1 97.94 56 ILE B N 1
ATOM 1447 C CA . ILE B 1 56 ? -2.59 -8.969 -8.781 1 97.94 56 ILE B CA 1
ATOM 1448 C C . ILE B 1 56 ? -3.869 -9.75 -8.5 1 97.94 56 ILE B C 1
ATOM 1450 O O . ILE B 1 56 ? -4.965 -9.188 -8.523 1 97.94 56 ILE B O 1
ATOM 1454 N N . THR B 1 57 ? -3.715 -11.047 -8.281 1 98.31 57 THR B N 1
ATOM 1455 C CA . THR B 1 57 ? -4.84 -11.914 -7.969 1 98.31 57 THR B CA 1
ATOM 1456 C C . THR B 1 57 ? -4.617 -12.633 -6.641 1 98.31 57 THR B C 1
ATOM 1458 O O . THR B 1 57 ? -3.586 -13.281 -6.441 1 98.31 57 THR B O 1
ATOM 1461 N N . LEU B 1 58 ? -5.496 -12.406 -5.77 1 98.62 58 LEU B N 1
ATOM 1462 C CA . LEU B 1 58 ? -5.527 -13.18 -4.535 1 98.62 58 LEU B CA 1
ATOM 1463 C C . LEU B 1 58 ? -6.258 -14.508 -4.742 1 98.62 58 LEU B C 1
ATOM 1465 O O . LEU B 1 58 ? -7.434 -14.516 -5.113 1 98.62 58 LEU B O 1
ATOM 1469 N N . ILE B 1 59 ? -5.59 -15.609 -4.527 1 98.38 59 ILE B N 1
ATOM 1470 C CA . ILE B 1 59 ? -6.16 -16.938 -4.648 1 98.38 59 ILE B CA 1
ATOM 1471 C C . ILE B 1 59 ? -6.406 -17.531 -3.258 1 98.38 59 ILE B C 1
ATOM 1473 O O . ILE B 1 59 ? -5.492 -17.594 -2.434 1 98.38 59 ILE B O 1
ATOM 1477 N N . SER B 1 60 ? -7.609 -17.891 -3.066 1 98.31 60 SER B N 1
ATOM 1478 C CA . SER B 1 60 ? -7.98 -18.422 -1.758 1 98.31 60 SER B CA 1
ATOM 1479 C C . SER B 1 60 ? -8.641 -19.781 -1.882 1 98.31 60 SER B C 1
ATOM 1481 O O . SER B 1 60 ? -9.18 -20.125 -2.936 1 98.31 60 SER B O 1
ATOM 1483 N N . SER B 1 61 ? -8.539 -20.562 -0.842 1 98.38 61 SER B N 1
ATOM 1484 C CA . SER B 1 61 ? -9.148 -21.891 -0.804 1 98.38 61 SER B CA 1
ATOM 1485 C C . SER B 1 61 ? -9.945 -22.094 0.478 1 98.38 61 SER B C 1
ATOM 1487 O O . SER B 1 61 ? -9.805 -21.328 1.433 1 98.38 61 SER B O 1
ATOM 1489 N N . PRO B 1 62 ? -10.844 -23.141 0.523 1 98.06 62 PRO B N 1
ATOM 1490 C CA . PRO B 1 62 ? -11.719 -23.375 1.676 1 98.06 62 PRO B CA 1
ATOM 1491 C C . PRO B 1 62 ? -10.938 -23.625 2.963 1 98.06 62 PRO B C 1
ATOM 1493 O O . PRO B 1 62 ? -11.43 -23.344 4.055 1 98.06 62 PRO B O 1
ATOM 1496 N N . SER B 1 63 ? -9.766 -24.031 2.883 1 97.5 63 SER B N 1
ATOM 1497 C CA . SER B 1 63 ? -8.969 -24.297 4.074 1 97.5 63 SER B CA 1
ATOM 1498 C C . SER B 1 63 ? -8.469 -23 4.691 1 97.5 63 SER B C 1
ATOM 1500 O O . SER B 1 63 ? -7.918 -23 5.797 1 97.5 63 SER B O 1
ATOM 1502 N N . GLY B 1 64 ? -8.469 -21.969 3.982 1 96.56 64 GLY B N 1
ATOM 1503 C CA . GLY B 1 64 ? -8.047 -20.688 4.531 1 96.56 64 GLY B CA 1
ATOM 1504 C C . GLY B 1 64 ? -6.711 -20.219 3.988 1 96.56 64 GLY B C 1
ATOM 1505 O O . GLY B 1 64 ? -6.254 -19.125 4.316 1 96.56 64 GLY B O 1
ATOM 1506 N N . ARG B 1 65 ? -6.152 -21.141 3.123 1 95.81 65 ARG B N 1
ATOM 1507 C CA . ARG B 1 65 ? -4.887 -20.75 2.516 1 95.81 65 ARG B CA 1
ATOM 1508 C C . ARG B 1 65 ? -5.098 -19.672 1.45 1 95.81 65 ARG B C 1
ATOM 1510 O O . ARG B 1 65 ? -6.09 -19.703 0.722 1 95.81 65 ARG B O 1
ATOM 1517 N N . ARG B 1 66 ? -4.109 -18.719 1.433 1 96.94 66 ARG B N 1
ATOM 1518 C CA . ARG B 1 66 ? -4.18 -17.641 0.459 1 96.94 66 ARG B CA 1
ATOM 1519 C C . ARG B 1 66 ? -2.816 -17.375 -0.171 1 96.94 66 ARG B C 1
ATOM 1521 O O . ARG B 1 66 ? -1.792 -17.438 0.511 1 96.94 66 ARG B O 1
ATOM 1528 N N . VAL B 1 67 ? -2.887 -17.156 -1.459 1 97.69 67 VAL B N 1
ATOM 1529 C CA . VAL B 1 67 ? -1.667 -16.812 -2.184 1 97.69 67 VAL B CA 1
ATOM 1530 C C . VAL B 1 67 ? -1.967 -15.734 -3.217 1 97.69 67 VAL B C 1
ATOM 1532 O O . VAL B 1 67 ? -3.086 -15.648 -3.729 1 97.69 67 VAL B O 1
ATOM 1535 N N . TYR B 1 68 ? -0.961 -14.883 -3.422 1 98.38 68 TYR B N 1
ATOM 1536 C CA . TYR B 1 68 ? -1.1 -13.875 -4.469 1 98.38 68 TYR B CA 1
ATOM 1537 C C . TYR B 1 68 ? -0.324 -14.281 -5.719 1 98.38 68 TYR B C 1
ATOM 1539 O O . TYR B 1 68 ? 0.8 -14.781 -5.625 1 98.38 68 TYR B O 1
ATOM 1547 N N . GLN B 1 69 ? -1.006 -14.102 -6.797 1 98 69 GLN B N 1
ATOM 1548 C CA . GLN B 1 69 ? -0.318 -14.188 -8.078 1 98 69 GLN B CA 1
ATOM 1549 C C . GLN B 1 69 ? -0.207 -12.812 -8.734 1 98 69 GLN B C 1
ATOM 1551 O O . GLN B 1 69 ? -1.18 -12.055 -8.773 1 98 69 GLN B O 1
ATOM 1556 N N . VAL B 1 70 ? 1.034 -12.57 -9.211 1 98.12 70 VAL B N 1
ATOM 1557 C CA . VAL B 1 70 ? 1.286 -11.297 -9.867 1 98.12 70 VAL B CA 1
ATOM 1558 C C . VAL B 1 70 ? 1.729 -11.539 -11.312 1 98.1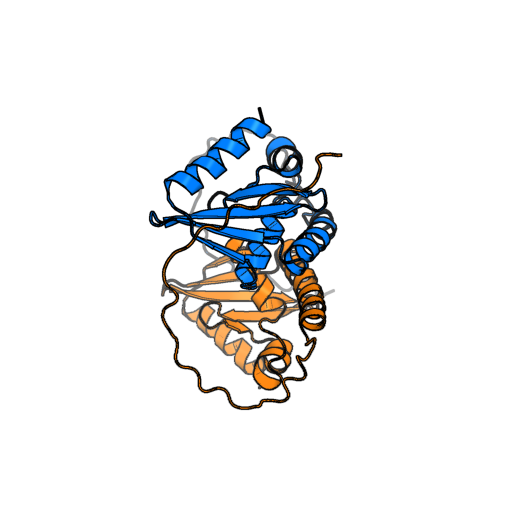2 70 VAL B C 1
ATOM 1560 O O . VAL B 1 70 ? 2.75 -12.195 -11.555 1 98.12 70 VAL B O 1
ATOM 1563 N N . LEU B 1 71 ? 0.929 -11 -12.258 1 97.56 71 LEU B N 1
ATOM 1564 C CA . LEU B 1 71 ? 1.329 -11.062 -13.656 1 97.56 71 LEU B CA 1
ATOM 1565 C C . LEU B 1 71 ? 2.332 -9.961 -13.984 1 97.56 71 LEU B C 1
ATOM 1567 O O . LEU B 1 71 ? 1.979 -8.781 -14.008 1 97.56 71 LEU B O 1
ATOM 1571 N N . GLY B 1 72 ? 3.543 -10.359 -14.258 1 94.88 72 GLY B N 1
ATOM 1572 C CA . GLY B 1 72 ? 4.582 -9.406 -14.609 1 94.88 72 GLY B CA 1
ATOM 1573 C C . GLY B 1 72 ? 4.43 -8.836 -16 1 94.88 72 GLY B C 1
ATOM 1574 O O . GLY B 1 72 ? 3.613 -9.32 -16.797 1 94.88 72 GLY B O 1
ATOM 1575 N N . SER B 1 73 ? 5.242 -7.816 -16.266 1 88 73 SER B N 1
ATOM 1576 C CA . SER B 1 73 ? 5.18 -7.141 -17.547 1 88 73 SER B CA 1
ATOM 1577 C C . SER B 1 73 ? 5.66 -8.055 -18.672 1 88 73 SER B C 1
ATOM 1579 O O . SER B 1 73 ? 5.273 -7.875 -19.828 1 88 73 SER B O 1
ATOM 1581 N N . SER B 1 74 ? 6.48 -9.039 -18.375 1 88.44 74 SER B N 1
ATOM 1582 C CA . SER B 1 74 ? 6.988 -9.969 -19.375 1 88.44 74 SER B CA 1
ATOM 1583 C C . SER B 1 74 ? 5.973 -11.062 -19.672 1 88.44 74 SER B C 1
ATOM 1585 O O . SER B 1 74 ? 6.184 -11.883 -20.578 1 88.44 74 SER B O 1
ATOM 1587 N N . GLY B 1 75 ? 4.957 -11.094 -18.953 1 92.31 75 GLY B N 1
ATOM 1588 C CA . GLY B 1 75 ? 3.982 -12.156 -19.109 1 92.31 75 GLY B CA 1
ATOM 1589 C C . GLY B 1 75 ? 4.18 -13.305 -18.141 1 92.31 75 GLY B C 1
ATOM 1590 O O . GLY B 1 75 ? 3.32 -14.18 -18.016 1 92.31 75 GLY B O 1
ATOM 1591 N N . LYS B 1 76 ? 5.305 -13.281 -17.484 1 94.88 76 LYS B N 1
ATOM 1592 C CA . LYS B 1 76 ? 5.555 -14.289 -16.453 1 94.88 76 LYS B CA 1
ATOM 1593 C C . LYS B 1 76 ? 4.742 -14.008 -15.203 1 94.88 76 LYS B C 1
ATOM 1595 O O . LYS B 1 76 ? 4.594 -12.852 -14.797 1 94.88 76 LYS B O 1
ATOM 1600 N N . THR B 1 77 ? 4.281 -15.078 -14.594 1 96.44 77 THR B N 1
ATOM 1601 C CA . THR B 1 77 ? 3.504 -14.961 -13.367 1 96.44 77 THR B CA 1
ATOM 1602 C C . THR B 1 77 ? 4.359 -15.312 -12.156 1 96.44 77 THR B C 1
ATOM 1604 O O . THR B 1 77 ? 5.121 -16.281 -12.18 1 96.44 77 THR B O 1
ATOM 1607 N N . TYR B 1 78 ? 4.199 -14.508 -11.117 1 96.56 78 TYR B N 1
ATOM 1608 C CA . TYR B 1 78 ? 4.945 -14.742 -9.883 1 96.56 78 TYR B CA 1
ATOM 1609 C C . TYR B 1 78 ? 3.998 -14.992 -8.711 1 96.56 78 TYR B C 1
ATOM 1611 O O . TYR B 1 78 ? 2.916 -14.406 -8.648 1 96.56 78 TYR B O 1
ATOM 1619 N N . THR B 1 79 ? 4.414 -15.852 -7.82 1 97.38 79 THR B N 1
ATOM 1620 C CA . THR B 1 79 ? 3.637 -16.172 -6.629 1 97.38 79 THR B CA 1
ATOM 1621 C C . THR B 1 79 ? 4.191 -15.461 -5.406 1 97.38 79 THR B C 1
ATOM 1623 O O . THR B 1 79 ? 5.402 -15.469 -5.168 1 97.38 79 THR B O 1
ATOM 1626 N N . CYS B 1 80 ? 3.324 -14.797 -4.637 1 97.56 80 CYS B N 1
ATOM 1627 C CA . CYS B 1 80 ? 3.701 -14.109 -3.41 1 97.56 80 CYS B CA 1
ATOM 1628 C C . CYS B 1 80 ? 2.906 -14.633 -2.221 1 97.56 80 CYS B C 1
ATOM 1630 O O . CYS B 1 80 ? 1.716 -14.922 -2.344 1 97.56 80 CYS B O 1
ATOM 1632 N N . LEU B 1 81 ? 3.607 -14.797 -1.149 1 96.69 81 LEU B N 1
ATOM 1633 C CA . LEU B 1 81 ? 2.996 -15.078 0.146 1 96.69 81 LEU B CA 1
ATOM 1634 C C . LEU B 1 81 ? 3.164 -13.898 1.093 1 96.69 81 LEU B C 1
ATOM 1636 O O . LEU B 1 81 ? 4.25 -13.672 1.632 1 96.69 81 LEU B O 1
ATOM 1640 N N . ALA B 1 82 ? 2.072 -13.148 1.298 1 95.69 82 ALA B N 1
ATOM 1641 C CA . ALA B 1 82 ? 2.139 -11.906 2.072 1 95.69 82 ALA B CA 1
ATOM 1642 C C . ALA B 1 82 ? 2.482 -12.195 3.531 1 95.69 82 ALA B C 1
ATOM 1644 O O . ALA B 1 82 ? 3.188 -11.414 4.172 1 95.69 82 ALA B O 1
ATOM 1645 N N . SER B 1 83 ? 2.004 -13.289 4.062 1 92 83 SER B N 1
ATOM 1646 C CA . SER B 1 83 ? 2.238 -13.617 5.465 1 92 83 SER B CA 1
ATOM 1647 C C . SER B 1 83 ? 3.723 -13.828 5.742 1 92 83 SER B C 1
ATOM 1649 O O . SER B 1 83 ? 4.199 -13.547 6.84 1 92 83 SER B O 1
ATOM 1651 N N . CYS B 1 84 ? 4.527 -14.25 4.758 1 91.88 84 CYS B N 1
ATOM 1652 C CA . CYS B 1 84 ? 5.949 -14.539 4.922 1 91.88 84 CYS B CA 1
ATOM 1653 C C . CYS B 1 84 ? 6.801 -13.531 4.164 1 91.88 84 CYS B C 1
ATOM 1655 O O . CYS B 1 84 ? 8.031 -13.609 4.18 1 91.88 84 CYS B O 1
ATOM 1657 N N . HIS B 1 85 ? 6.176 -12.586 3.68 1 94.69 85 HIS B N 1
ATOM 1658 C CA . HIS B 1 85 ? 6.898 -11.617 2.859 1 94.69 85 HIS B CA 1
ATOM 1659 C C . HIS B 1 85 ? 7.746 -12.312 1.804 1 94.69 85 HIS B C 1
ATOM 1661 O O . HIS B 1 85 ? 8.93 -12 1.653 1 94.69 85 HIS B O 1
ATOM 1667 N N . TYR B 1 86 ? 7.199 -13.195 0.981 1 95.62 86 TYR B N 1
ATOM 1668 C CA . TYR B 1 86 ? 7.902 -14 -0.016 1 95.62 86 TYR B CA 1
ATOM 1669 C C . TYR B 1 86 ? 7.422 -13.656 -1.423 1 95.62 86 TYR B C 1
ATOM 1671 O O . TYR B 1 86 ? 6.234 -13.422 -1.641 1 95.62 86 TYR B O 1
ATOM 1679 N N . CYS B 1 87 ? 8.289 -13.758 -2.283 1 97 87 CYS B N 1
ATOM 1680 C CA . CYS B 1 87 ? 8.023 -13.648 -3.713 1 97 87 CYS B CA 1
ATOM 1681 C C . CYS B 1 87 ? 8.914 -14.602 -4.508 1 97 87 CYS B C 1
ATOM 1683 O O . CYS B 1 87 ? 10.094 -14.75 -4.207 1 97 87 CYS B O 1
ATOM 1685 N N . SER B 1 88 ? 8.367 -15.211 -5.555 1 96 88 SER B N 1
ATOM 1686 C CA . SER B 1 88 ? 9.102 -16.219 -6.324 1 96 88 SER B CA 1
ATOM 1687 C C . SER B 1 88 ? 9.992 -15.562 -7.379 1 96 88 SER B C 1
ATOM 1689 O O . SER B 1 88 ? 10.688 -16.25 -8.117 1 96 88 SER B O 1
ATOM 1691 N N . CYS B 1 89 ? 10 -14.227 -7.488 1 96 89 CYS B N 1
ATOM 1692 C CA . CYS B 1 89 ? 10.727 -13.586 -8.578 1 96 89 CYS B CA 1
ATOM 1693 C C . CYS B 1 89 ? 12.227 -13.578 -8.305 1 96 89 CYS B C 1
ATOM 1695 O O . CYS B 1 89 ? 12.648 -13.633 -7.148 1 96 89 CYS B O 1
ATOM 1697 N N . PRO B 1 90 ? 13.031 -13.523 -9.398 1 94.94 90 PRO B N 1
ATOM 1698 C CA . PRO B 1 90 ? 14.484 -13.484 -9.242 1 94.94 90 PRO B CA 1
ATOM 1699 C C . PRO B 1 90 ? 14.969 -12.281 -8.445 1 94.94 90 PRO B C 1
ATOM 1701 O O . PRO B 1 90 ? 15.938 -12.375 -7.688 1 94.94 90 PRO B O 1
ATOM 1704 N N . ALA B 1 91 ? 14.367 -11.148 -8.594 1 94.19 91 ALA B N 1
ATOM 1705 C CA . ALA B 1 91 ? 14.781 -9.953 -7.867 1 94.19 91 ALA B CA 1
ATOM 1706 C C . ALA B 1 91 ? 14.672 -10.156 -6.359 1 94.19 91 ALA B C 1
ATOM 1708 O O . ALA B 1 91 ? 15.5 -9.664 -5.594 1 94.19 91 ALA B O 1
ATOM 1709 N N . PHE B 1 92 ? 13.68 -10.867 -5.953 1 95.06 92 PHE B N 1
ATOM 1710 C CA . PHE B 1 92 ? 13.531 -11.156 -4.531 1 95.06 92 PHE B CA 1
ATOM 1711 C C . PHE B 1 92 ? 14.703 -11.984 -4.023 1 95.06 92 PHE B C 1
ATOM 1713 O O . PHE B 1 92 ? 15.305 -11.648 -3.002 1 95.06 92 PHE B O 1
ATOM 1720 N N . ALA B 1 93 ? 14.945 -13.016 -4.742 1 95.06 93 ALA B N 1
ATOM 1721 C CA . ALA B 1 93 ? 16.047 -13.891 -4.34 1 95.06 93 ALA B CA 1
ATOM 1722 C C . ALA B 1 93 ? 17.375 -13.125 -4.328 1 95.06 93 ALA B C 1
ATOM 1724 O O . ALA B 1 93 ? 18.172 -13.273 -3.402 1 95.06 93 ALA B O 1
ATOM 1725 N N . PHE B 1 94 ? 17.531 -12.32 -5.258 1 94.75 94 PHE B N 1
ATOM 1726 C CA . PHE B 1 94 ? 18.812 -11.633 -5.422 1 94.75 94 PHE B CA 1
ATOM 1727 C C . PHE B 1 94 ? 18.875 -10.391 -4.547 1 94.75 94 PHE B C 1
ATOM 1729 O O . PHE B 1 94 ? 19.656 -10.32 -3.605 1 94.75 94 PHE B O 1
ATOM 1736 N N . SER B 1 95 ? 17.969 -9.383 -4.77 1 90.94 95 SER B N 1
ATOM 1737 C CA . SER B 1 95 ? 18.062 -8.055 -4.168 1 90.94 95 SER B CA 1
ATOM 1738 C C . SER B 1 95 ? 17.594 -8.07 -2.719 1 90.94 95 SER B C 1
ATOM 1740 O O . SER B 1 95 ? 18.078 -7.293 -1.893 1 90.94 95 SER B O 1
ATOM 1742 N N . VAL B 1 96 ? 16.672 -8.945 -2.336 1 90.5 96 VAL B N 1
ATOM 1743 C CA . VAL B 1 96 ? 16.094 -8.938 -1.001 1 90.5 96 VAL B CA 1
ATOM 1744 C C . VAL B 1 96 ? 16.828 -9.938 -0.108 1 90.5 96 VAL B C 1
ATOM 1746 O O . VAL B 1 96 ? 17.281 -9.578 0.982 1 90.5 96 VAL B O 1
ATOM 1749 N N . LEU B 1 97 ? 17.016 -11.078 -0.643 1 91.75 97 LEU B N 1
ATOM 1750 C CA . LEU B 1 97 ? 17.547 -12.117 0.238 1 91.75 97 LEU B CA 1
ATOM 1751 C C . LEU B 1 97 ? 19.078 -12.109 0.22 1 91.75 97 LEU B C 1
ATOM 1753 O O . LEU B 1 97 ? 19.719 -12.102 1.276 1 91.75 97 LEU B O 1
ATOM 1757 N N . ARG B 1 98 ? 19.656 -12.109 -0.929 1 94 98 ARG B N 1
ATOM 1758 C CA . ARG B 1 98 ? 21.109 -12.289 -1.019 1 94 98 ARG B CA 1
ATOM 1759 C C . ARG B 1 98 ? 21.828 -10.984 -0.71 1 94 98 ARG B C 1
ATOM 1761 O O . ARG B 1 98 ? 22.688 -10.938 0.184 1 94 98 ARG B O 1
ATOM 1768 N N . LYS B 1 99 ? 21.547 -9.883 -1.457 1 92.25 99 LYS B N 1
ATOM 1769 C CA . LYS B 1 99 ? 22.25 -8.609 -1.328 1 92.25 99 LYS B CA 1
ATOM 1770 C C . LYS B 1 99 ? 21.719 -7.812 -0.138 1 92.25 99 LYS B C 1
ATOM 1772 O O . LYS B 1 99 ? 22.438 -6.984 0.428 1 92.25 99 LYS B O 1
ATOM 1777 N N . SER B 1 100 ? 20.375 -7.996 0.162 1 89 100 SER B N 1
ATOM 1778 C CA . SER B 1 100 ? 19.719 -7.293 1.253 1 89 100 SER B CA 1
ATOM 1779 C C . SER B 1 100 ? 19.797 -5.781 1.061 1 89 100 SER B C 1
ATOM 1781 O O . SER B 1 100 ? 19.938 -5.031 2.029 1 89 100 SER B O 1
ATOM 1783 N N . ASP B 1 101 ? 19.719 -5.336 -0.172 1 85.38 101 ASP B N 1
ATOM 1784 C CA . ASP B 1 101 ? 19.766 -3.9 -0.441 1 85.38 101 ASP B CA 1
ATOM 1785 C C . ASP B 1 101 ? 18.359 -3.332 -0.658 1 85.38 101 ASP B C 1
ATOM 1787 O O . ASP B 1 101 ? 18.203 -2.123 -0.841 1 85.38 101 ASP B O 1
ATOM 1791 N N . SER B 1 102 ? 17.422 -4.277 -0.707 1 86.44 102 SER B N 1
ATOM 1792 C CA . SER B 1 102 ? 16.016 -3.881 -0.822 1 86.44 102 SER B CA 1
ATOM 1793 C C . SER B 1 102 ? 15.148 -4.629 0.18 1 86.44 102 SER B C 1
ATOM 1795 O O . SER B 1 102 ? 15.461 -5.766 0.552 1 86.44 102 SER B O 1
ATOM 1797 N N . LEU B 1 103 ? 14.031 -3.969 0.528 1 86.56 103 LEU B N 1
ATOM 1798 C CA . LEU B 1 103 ? 13.125 -4.613 1.468 1 86.56 103 LEU B CA 1
ATOM 1799 C C . LEU B 1 103 ? 12.047 -5.406 0.729 1 86.56 103 LEU B C 1
ATOM 1801 O O . LEU B 1 103 ? 11.617 -6.461 1.197 1 86.56 103 LEU B O 1
ATOM 1805 N N . LEU B 1 104 ? 11.703 -4.918 -0.371 1 92.88 104 LEU B N 1
ATOM 1806 C CA . LEU B 1 104 ? 10.641 -5.539 -1.15 1 92.88 104 LEU B CA 1
ATOM 1807 C C . LEU B 1 104 ? 10.977 -5.52 -2.639 1 92.88 104 LEU B C 1
ATOM 1809 O O . LEU B 1 104 ? 11.586 -4.57 -3.129 1 92.88 104 LEU B O 1
ATOM 1813 N N . CYS B 1 105 ? 10.648 -6.594 -3.305 1 94.5 105 CYS B N 1
ATOM 1814 C CA . CYS B 1 105 ? 10.625 -6.516 -4.762 1 94.5 105 CYS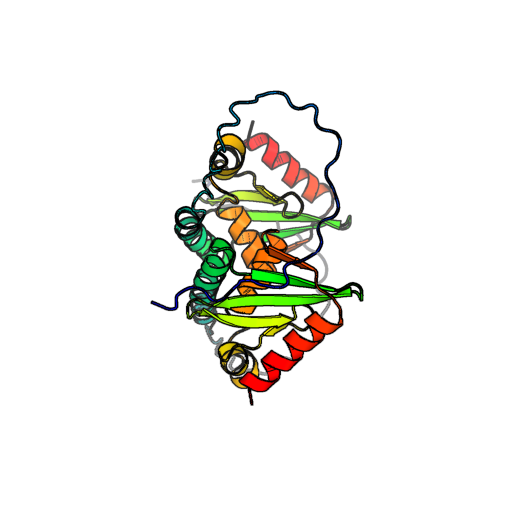 B CA 1
ATOM 1815 C C . CYS B 1 105 ? 9.375 -5.801 -5.25 1 94.5 105 CYS B C 1
ATOM 1817 O O . CYS B 1 105 ? 8.438 -5.578 -4.477 1 94.5 105 CYS B O 1
ATOM 1819 N N . LYS B 1 106 ? 9.344 -5.453 -6.539 1 95.19 106 LYS B N 1
ATOM 1820 C CA . LYS B 1 106 ? 8.203 -4.711 -7.07 1 95.19 106 LYS B CA 1
ATOM 1821 C C . LYS B 1 106 ? 6.922 -5.531 -6.977 1 95.19 106 LYS B C 1
ATOM 1823 O O . LYS B 1 106 ? 5.832 -4.977 -6.82 1 95.19 106 LYS B O 1
ATOM 1828 N N . HIS B 1 107 ? 7.008 -6.926 -6.977 1 97.12 107 HIS B N 1
ATOM 1829 C CA . HIS B 1 107 ? 5.828 -7.777 -6.891 1 97.12 107 HIS B CA 1
ATOM 1830 C C . HIS B 1 107 ? 5.238 -7.758 -5.484 1 97.12 107 HIS B C 1
ATOM 1832 O O . HIS B 1 107 ? 4.031 -7.574 -5.316 1 97.12 107 HIS B O 1
ATOM 1838 N N . LEU B 1 108 ? 6.117 -7.941 -4.523 1 97.25 108 LEU B N 1
ATOM 1839 C CA . LEU B 1 108 ? 5.648 -7.898 -3.145 1 97.25 108 LEU B CA 1
ATOM 1840 C C . LEU B 1 108 ? 5.102 -6.516 -2.799 1 97.25 108 LEU B C 1
ATOM 1842 O O . LEU B 1 108 ? 4.059 -6.402 -2.156 1 97.25 108 LEU B O 1
ATOM 1846 N N . LEU B 1 109 ? 5.781 -5.508 -3.248 1 95.31 109 LEU B N 1
ATOM 1847 C CA . LEU B 1 109 ? 5.293 -4.156 -3.014 1 95.31 109 LEU B CA 1
ATOM 1848 C C . LEU B 1 109 ? 3.912 -3.961 -3.629 1 95.31 109 LEU B C 1
ATOM 1850 O O . LEU B 1 109 ? 3.02 -3.393 -2.994 1 95.31 109 LEU B O 1
ATOM 1854 N N . ALA B 1 110 ? 3.723 -4.426 -4.852 1 96.12 110 ALA B N 1
ATOM 1855 C CA . ALA B 1 110 ? 2.436 -4.32 -5.535 1 96.12 110 ALA B CA 1
ATOM 1856 C C . ALA B 1 110 ? 1.344 -5.059 -4.762 1 96.12 110 ALA B C 1
ATOM 1858 O O . ALA B 1 110 ? 0.222 -4.562 -4.637 1 96.12 110 ALA B O 1
ATOM 1859 N N . VAL B 1 111 ? 1.649 -6.191 -4.191 1 98.12 111 VAL B N 1
ATOM 1860 C CA . VAL B 1 111 ? 0.695 -6.973 -3.41 1 98.12 111 VAL B CA 1
ATOM 1861 C C . VAL B 1 111 ? 0.256 -6.18 -2.182 1 98.12 111 VAL B C 1
ATOM 1863 O O . VAL B 1 111 ? -0.941 -6.027 -1.928 1 98.12 111 VAL B O 1
ATOM 1866 N N . TYR B 1 112 ? 1.221 -5.645 -1.495 1 96.69 112 TYR B N 1
ATOM 1867 C CA . TYR B 1 112 ? 0.886 -4.898 -0.286 1 96.69 112 TYR B CA 1
ATOM 1868 C C . TYR B 1 112 ? 0.072 -3.656 -0.618 1 96.69 112 TYR B C 1
ATOM 1870 O O . TYR B 1 112 ? -0.902 -3.342 0.07 1 96.69 112 TYR B O 1
ATOM 1878 N N . LEU B 1 113 ? 0.446 -2.93 -1.621 1 94.12 113 LEU B N 1
ATOM 1879 C CA . LEU B 1 113 ? -0.317 -1.758 -2.033 1 94.12 113 LEU B CA 1
ATOM 1880 C C . LEU B 1 113 ? -1.737 -2.145 -2.432 1 94.12 113 LEU B C 1
ATOM 1882 O O . LEU B 1 113 ? -2.695 -1.459 -2.07 1 94.12 113 LEU B O 1
ATOM 1886 N N . SER B 1 114 ? -1.838 -3.205 -3.191 1 95.12 114 SER B N 1
ATOM 1887 C CA . SER B 1 114 ? -3.164 -3.643 -3.617 1 95.12 114 SER B CA 1
ATOM 1888 C C . SER B 1 114 ? -4.039 -4.004 -2.42 1 95.12 114 SER B C 1
ATOM 1890 O O . SER B 1 114 ? -5.254 -3.793 -2.445 1 95.12 114 SER B O 1
ATOM 1892 N N . GLN B 1 115 ? -3.412 -4.539 -1.389 1 94.62 115 GLN B N 1
ATOM 1893 C CA . GLN B 1 115 ? -4.145 -4.875 -0.172 1 94.62 115 GLN B CA 1
ATOM 1894 C C . GLN B 1 115 ? -4.699 -3.625 0.5 1 94.62 115 GLN B C 1
ATOM 1896 O O . GLN B 1 115 ? -5.898 -3.545 0.781 1 94.62 115 GLN B O 1
ATOM 1901 N N . VAL B 1 116 ? -3.832 -2.621 0.695 1 91.31 116 VAL B N 1
ATOM 1902 C CA . VAL B 1 116 ? -4.25 -1.437 1.438 1 91.31 116 VAL B CA 1
ATOM 1903 C C . VAL B 1 116 ? -5.211 -0.606 0.592 1 91.31 116 VAL B C 1
ATOM 1905 O O . VAL B 1 116 ? -6.102 0.06 1.125 1 91.31 116 VAL B O 1
ATOM 1908 N N . MET B 1 117 ? -5.082 -0.705 -0.696 1 87.75 117 MET B N 1
ATOM 1909 C CA . MET B 1 117 ? -5.969 0.022 -1.604 1 87.75 117 MET B CA 1
ATOM 1910 C C . MET B 1 117 ? -7.211 -0.799 -1.926 1 87.75 117 MET B C 1
ATOM 1912 O O . MET B 1 117 ? -8.148 -0.295 -2.545 1 87.75 117 MET B O 1
ATOM 1916 N N . ARG B 1 118 ? -7.293 -2.117 -1.594 1 88.19 118 ARG B N 1
ATOM 1917 C CA . ARG B 1 118 ? -8.406 -3.029 -1.814 1 88.19 118 ARG B CA 1
ATOM 1918 C C . ARG B 1 118 ? -8.727 -3.16 -3.301 1 88.19 118 ARG B C 1
ATOM 1920 O O . ARG B 1 118 ? -9.883 -3.08 -3.705 1 88.19 118 ARG B O 1
ATOM 1927 N N . THR B 1 119 ? -7.66 -3.352 -4.094 1 88.81 119 THR B N 1
ATOM 1928 C CA . THR B 1 119 ? -7.84 -3.406 -5.543 1 88.81 119 THR B CA 1
ATOM 1929 C C . THR B 1 119 ? -7.441 -4.773 -6.086 1 88.81 119 THR B C 1
ATOM 1931 O O . THR B 1 119 ? -7.457 -4.996 -7.297 1 88.81 119 THR B O 1
ATOM 1934 N N . CYS B 1 120 ? -7.113 -5.777 -5.383 1 92.94 120 CYS B N 1
ATOM 1935 C CA . CYS B 1 120 ? -6.691 -7.086 -5.871 1 92.94 120 CYS B CA 1
ATOM 1936 C C . CYS B 1 120 ? -7.867 -7.859 -6.449 1 92.94 120 CYS B C 1
ATOM 1938 O O . CYS B 1 120 ? -8.992 -7.75 -5.957 1 92.94 120 CYS B O 1
ATOM 1940 N N . GLN B 1 121 ? -7.582 -8.539 -7.582 1 96 121 GLN B N 1
ATOM 1941 C CA . GLN B 1 121 ? -8.555 -9.508 -8.078 1 96 121 GLN B CA 1
ATOM 1942 C C . GLN B 1 121 ? -8.648 -10.719 -7.152 1 96 121 GLN B C 1
ATOM 1944 O O . GLN B 1 121 ? -7.684 -11.055 -6.465 1 96 121 GLN B O 1
ATOM 1949 N N . GLN B 1 122 ? -9.859 -11.305 -7.098 1 97.12 122 GLN B N 1
ATOM 1950 C CA . GLN B 1 122 ? -10.055 -12.445 -6.207 1 97.12 122 GLN B CA 1
ATOM 1951 C C . GLN B 1 122 ? -10.422 -13.703 -6.996 1 97.12 122 GLN B C 1
ATOM 1953 O O . GLN B 1 122 ? -11.195 -13.633 -7.957 1 97.12 122 GLN B O 1
ATOM 1958 N N . LEU B 1 123 ? -9.773 -14.797 -6.695 1 98.25 123 LEU B N 1
ATOM 1959 C CA . LEU B 1 123 ? -10.086 -16.094 -7.266 1 98.25 123 LEU B CA 1
ATOM 1960 C C . LEU B 1 123 ? -10.156 -17.172 -6.18 1 98.25 123 LEU B C 1
ATOM 1962 O O . LEU B 1 123 ? -9.242 -17.297 -5.371 1 98.25 123 LEU B O 1
ATOM 1966 N N . SER B 1 124 ? -11.281 -17.781 -6.098 1 98.19 124 SER B N 1
ATOM 1967 C CA . SER B 1 124 ? -11.445 -18.906 -5.176 1 98.19 124 SER B CA 1
ATOM 1968 C C . SER B 1 124 ? -11.258 -20.234 -5.891 1 98.19 124 SER B C 1
ATOM 1970 O O . SER B 1 124 ? -11.828 -20.469 -6.957 1 98.19 124 SER B O 1
ATOM 1972 N N . VAL B 1 125 ? -10.469 -21.078 -5.32 1 98.31 125 VAL B N 1
ATOM 1973 C CA . VAL B 1 125 ? -10.172 -22.391 -5.918 1 98.31 125 VAL B CA 1
ATOM 1974 C C . VAL B 1 125 ? -10.281 -23.469 -4.855 1 98.31 125 VAL B C 1
ATOM 1976 O O . VAL B 1 125 ? -10.383 -23.188 -3.664 1 98.31 125 VAL B O 1
ATOM 1979 N N . SER B 1 126 ? -10.234 -24.734 -5.359 1 98.19 126 SER B N 1
ATOM 1980 C CA . SER B 1 126 ? -10.188 -25.844 -4.41 1 98.19 126 SER B CA 1
ATOM 1981 C C . SER B 1 126 ? -8.812 -25.938 -3.744 1 98.19 126 SER B C 1
ATOM 1983 O O . SER B 1 126 ? -7.836 -25.375 -4.246 1 98.19 126 SER B O 1
ATOM 1985 N N . ASP B 1 127 ? -8.742 -26.625 -2.621 1 98 127 ASP B N 1
ATOM 1986 C CA . ASP B 1 127 ? -7.465 -26.844 -1.957 1 98 127 ASP B CA 1
ATOM 1987 C C . ASP B 1 127 ? -6.477 -27.547 -2.887 1 98 127 ASP B C 1
ATOM 1989 O O . ASP B 1 127 ? -5.289 -27.219 -2.898 1 98 127 ASP B O 1
ATOM 1993 N N . LYS B 1 128 ? -6.992 -28.562 -3.676 1 97.5 128 LYS B N 1
ATOM 1994 C CA . LYS B 1 128 ? -6.137 -29.281 -4.609 1 97.5 128 LYS B CA 1
ATOM 1995 C C . LYS B 1 128 ? -5.578 -28.344 -5.68 1 97.5 128 LYS B C 1
ATOM 1997 O O . LYS B 1 128 ? -4.387 -28.391 -5.992 1 97.5 128 LYS B O 1
ATOM 2002 N N . GLN B 1 129 ? -6.387 -27.516 -6.203 1 96 129 GLN B N 1
ATOM 2003 C CA . GLN B 1 129 ? -5.953 -26.562 -7.215 1 96 129 GLN B CA 1
ATOM 2004 C C . GLN B 1 129 ? -4.902 -25.609 -6.656 1 96 129 GLN B C 1
ATOM 2006 O O . GLN B 1 129 ? -3.918 -25.297 -7.332 1 96 129 GLN B O 1
ATOM 2011 N N . LEU B 1 130 ? -5.133 -25.125 -5.492 1 97.06 130 LEU B N 1
ATOM 2012 C CA . LEU B 1 130 ? -4.16 -24.219 -4.887 1 97.06 130 LEU B CA 1
ATOM 2013 C C . LEU B 1 130 ? -2.822 -24.906 -4.68 1 97.06 130 LEU B C 1
ATOM 2015 O O . LEU B 1 130 ? -1.768 -24.328 -4.949 1 97.06 130 LEU B O 1
ATOM 2019 N N . THR B 1 131 ? -2.846 -26.141 -4.211 1 94.94 131 THR B N 1
ATOM 2020 C CA . THR B 1 131 ? -1.628 -26.938 -4.055 1 94.94 131 THR B CA 1
ATOM 2021 C C . THR B 1 131 ? -0.902 -27.078 -5.391 1 94.94 131 THR B C 1
ATOM 2023 O O . THR B 1 131 ? 0.32 -26.938 -5.457 1 94.94 131 THR B O 1
ATOM 2026 N N . ASP B 1 132 ? -1.642 -27.328 -6.449 1 94.19 132 ASP B N 1
ATOM 2027 C CA . ASP B 1 132 ? -1.049 -27.469 -7.777 1 94.19 132 ASP B CA 1
ATOM 2028 C C . ASP B 1 132 ? -0.359 -26.172 -8.211 1 94.19 132 ASP B C 1
ATOM 2030 O O . ASP B 1 132 ? 0.709 -26.219 -8.82 1 94.19 132 ASP B O 1
ATOM 2034 N N . ILE B 1 133 ? -0.969 -25.156 -7.941 1 92.31 133 ILE B N 1
ATOM 2035 C CA . ILE B 1 133 ? -0.404 -23.859 -8.281 1 92.31 133 ILE B CA 1
ATOM 2036 C C . ILE B 1 133 ? 0.923 -23.656 -7.547 1 92.31 133 ILE B C 1
ATOM 2038 O O . ILE B 1 133 ? 1.9 -23.188 -8.133 1 92.31 133 ILE B O 1
ATOM 2042 N N . LEU B 1 134 ? 0.927 -24.016 -6.273 1 91.94 134 LEU B N 1
ATOM 2043 C CA . LEU B 1 134 ? 2.127 -23.828 -5.461 1 91.94 134 LEU B CA 1
ATOM 2044 C C . LEU B 1 134 ? 3.227 -24.797 -5.898 1 91.94 134 LEU B C 1
ATOM 2046 O O . LEU B 1 134 ? 4.406 -24.438 -5.883 1 91.94 134 LEU B O 1
ATOM 2050 N N . LEU B 1 135 ? 2.83 -25.984 -6.352 1 89.94 135 LEU B N 1
ATOM 2051 C CA . LEU B 1 135 ? 3.791 -27 -6.766 1 89.94 135 LEU B CA 1
ATOM 2052 C C . LEU B 1 135 ? 4.363 -26.688 -8.141 1 89.94 135 LEU B C 1
ATOM 2054 O O . LEU B 1 135 ? 5.535 -26.953 -8.414 1 89.94 135 LEU B O 1
ATOM 2058 N N . THR B 1 136 ? 3.561 -26.156 -9.062 1 82.69 136 THR B N 1
ATOM 2059 C CA . THR B 1 136 ? 4.027 -25.812 -10.398 1 82.69 136 THR B CA 1
ATOM 2060 C C . THR B 1 136 ? 5.043 -24.672 -10.336 1 82.69 136 THR B C 1
ATOM 2062 O O . THR B 1 136 ? 5.996 -24.641 -11.117 1 82.69 136 THR B O 1
ATOM 2065 N N . GLU B 1 137 ? 4.965 -23.781 -9.469 1 77.88 137 GLU B N 1
ATOM 2066 C CA . GLU B 1 137 ? 5.898 -22.672 -9.297 1 77.88 137 GLU B CA 1
ATOM 2067 C C . GLU B 1 137 ? 7.273 -23.172 -8.867 1 77.88 137 GLU B C 1
ATOM 2069 O O . GLU B 1 137 ? 8.297 -22.672 -9.336 1 77.88 137 GLU B O 1
ATOM 2074 N N . LYS B 1 138 ? 7.281 -24.219 -8.055 1 72.38 138 LYS B N 1
ATOM 2075 C CA . LYS B 1 138 ? 8.547 -24.781 -7.586 1 72.38 138 LYS B CA 1
ATOM 2076 C C . LYS B 1 138 ? 9.297 -25.469 -8.719 1 72.38 138 LYS B C 1
ATOM 2078 O O . LYS B 1 138 ? 10.523 -25.422 -8.781 1 72.38 138 LYS B O 1
ATOM 2083 N N . LYS B 1 139 ? 8.594 -26.016 -9.672 1 68.38 139 LYS B N 1
ATOM 2084 C CA . LYS B 1 139 ? 9.234 -26.719 -10.781 1 68.38 139 LYS B CA 1
ATOM 2085 C C . LYS B 1 139 ? 9.867 -25.734 -11.758 1 68.38 139 LYS B C 1
ATOM 2087 O O . LYS B 1 139 ? 10.867 -26.062 -12.406 1 68.38 139 LYS B O 1
ATOM 2092 N N . GLU B 1 140 ? 9.414 -24.562 -11.867 1 66.62 140 GLU B N 1
ATOM 2093 C CA . GLU B 1 140 ? 9.977 -23.578 -12.773 1 66.62 140 GLU B CA 1
ATOM 2094 C C . GLU B 1 140 ? 11.211 -22.906 -12.18 1 66.62 140 GLU B C 1
ATOM 2096 O O . GLU B 1 140 ? 12.086 -22.438 -12.906 1 66.62 140 GLU B O 1
ATOM 2101 N N . GLU B 1 141 ? 11.383 -22.844 -10.852 1 63.22 141 GLU B N 1
ATOM 2102 C CA . GLU B 1 141 ? 12.547 -22.281 -10.172 1 63.22 141 GLU B CA 1
ATOM 2103 C C . GLU B 1 141 ? 13.695 -23.281 -10.117 1 63.22 141 GLU B C 1
ATOM 2105 O O . GLU B 1 141 ? 14.844 -22.891 -9.883 1 63.22 141 GLU B O 1
ATOM 2110 N N . ALA B 1 142 ? 13.508 -24.719 -10.375 1 56.94 142 ALA B N 1
ATOM 2111 C CA . ALA B 1 142 ? 14.547 -25.734 -10.297 1 56.94 142 ALA B CA 1
ATOM 2112 C C . ALA B 1 142 ? 15.172 -25.984 -11.672 1 56.94 142 ALA B C 1
ATOM 2114 O O . ALA B 1 142 ? 14.492 -25.891 -12.695 1 56.94 142 ALA B O 1
#

Solvent-accessible surface area (backbone atoms only — not comparable to full-atom values): 17189 Å² total; per-residue (Å²): 128,94,83,65,85,76,91,64,94,72,88,85,73,89,82,84,78,86,77,78,76,75,85,66,82,68,77,73,72,73,72,70,75,71,71,56,59,70,68,48,51,62,38,44,53,54,10,49,51,38,46,66,65,56,29,36,32,40,36,34,27,87,84,68,54,67,39,32,38,35,52,42,96,87,67,51,73,32,49,29,34,79,94,72,72,40,48,69,44,69,57,29,53,42,40,32,64,67,68,56,80,38,90,61,38,38,64,50,47,21,51,52,53,22,60,77,65,69,56,54,40,79,44,80,44,52,59,68,54,52,51,48,55,59,51,54,54,55,58,72,77,102,134,93,85,75,90,83,85,87,73,90,84,87,91,78,81,79,76,75,79,80,78,75,84,67,82,68,79,73,71,85,67,67,68,65,60,57,49,55,61,51,46,57,38,46,52,54,10,49,49,38,46,49,67,57,29,36,32,39,37,35,27,87,87,67,54,65,40,34,39,34,51,42,96,87,67,52,73,32,51,28,33,78,94,73,73,39,50,70,45,68,58,30,54,42,40,35,64,68,67,55,80,38,91,60,38,38,65,50,47,21,51,52,51,21,57,80,68,70,58,56,41,79,43,81,45,52,59,68,57,51,50,50,56,59,52,54,55,54,59,72,78,104

Foldseek 3Di:
DPPDDDPPDDDDDDDDDDDDDDPPPPPPPPPPPQCLPPPCPVLVVQLVVQLVVLQWEWEAEPVGDIWIWGQHPVRDIWIADLVVLDILDPCCVPVCPPVNSHPHGSPSVSVVVCVVVVRHHYHYDYPVVVVVVVVVSVVVSD/DPPDDDPDPDDDDDPCPPDDDDPPPCPPPPDDPVVLVVVCVVLQVQLVVQLVVLQWEWEAEPVGDIWIWGQHPVRDIWIADLVVLDILDPCCVPVCPPVNVDPHGSPSSSVVVCVVVVRHHYHYDYPVVVVVVVVVSVVVSD

Organism: Equus asinus (NCBI:txid9793)

pLDDT: mean 74.26, std 30.17, range [17.22, 98.62]

Secondary structure (DSSP, 8-state):
------------------------------------TTHHHHHHHHHHHHHHTT-EEEEE-TTS-EEEEEE-TTS-EEEEEGGGTEE-SHHIIIIIIIS---S--HHHHHHHHHHHHT--EEEE--HHHHHHHHHHHHHHH-/-------------------------------STTHHHHHHHHHHHHHHHHHHTT-EEEEE-TTS-EEEEEE-TTS-EEEEEGGGTEE-SHHIIIIIIIS---S--HHHHHHHHHHHHT--EEEE--HHHHHHHHHHHHHHH-